Protein AF-R1F677-F1 (afdb_monomer_lite)

Secondary structure (DSSP, 8-state):
--PPPPP---S------HHHHHHHHHHHHHHHHTT-S-HHHHHHHHHHHHTT-HHHHHHHHHHTTSTTHHHHHHHHHHSPPPPTTPPPPPPPPPPSPPPPPPTT-HHHH--B-----SSPPPHHHHHHHHHHHHTS--GGG---EEEEE--HHHHHHHHHT-GGGHHHHTT-S--EEEEE-PPPBPTTS-B-TTTTS-----S-TTSTTS-TTHHHHHHHHHHHHHHHHHHHHHHHHHHHHHTT--B---SSTTSTT--TTS--

Foldseek 3Di:
DDDDDDDDDDDDQDDADVVLLVQLLVLLVVCVVVVLDDPVLSVLLNVVSVSRVVLSSCLSVPCSPPPCSSVSSVVVSPDDDDPRPDDPDPPDPDDDPDPPPPPQPLVVLADADQADDDDADDPVLLVQLLVQLQPFDAPPQQSFKDKDWQDPVNLVVLLVQPVVCNVSSVRDRTDIDIDGDFFDQDLVRHTDSDPVPDDDDDDRPPPNPPDPPPPVVRVVRRVRSVVSNVRSVVSSSSSCSSVVHYHRDADPPRHPPDPSPPPD

Sequence (264 aa):
MHMPLPFLFAAAAQAVDPSLLDVGLAQVAALGQAGRLTPDEEALAVERALGGDAPLLLLAKNFAALPSLETHLRAALQARPPPAGAPAAPPPPLPPPSPPPPADDMLFARRSVVAYRPGPVPAEAVQRALEAAVLAPNHFLTEPWRFYLAGPEARARLSALNAAKQAAFEKVPGWLVVTLVASDLAPDGSFNTKKGLEEPAARYHAASRTLGGSRLIWANLITQDHAACAAAVQNFMLSLAAAGTGSTWTAGVFVDGVSSQRTL

Structure (mmCIF, N/CA/C/O backbone):
data_AF-R1F677-F1
#
_entry.id   AF-R1F677-F1
#
loop_
_atom_site.group_PDB
_atom_site.id
_atom_site.type_symbol
_atom_site.label_atom_id
_atom_site.label_alt_id
_atom_site.label_comp_id
_atom_site.label_asym_id
_atom_site.label_entity_id
_atom_site.label_seq_id
_atom_site.pdbx_PDB_ins_code
_atom_site.Cartn_x
_atom_site.Cartn_y
_atom_site.Cartn_z
_atom_site.occupancy
_atom_site.B_iso_or_equiv
_atom_site.auth_seq_id
_atom_site.auth_comp_id
_atom_site.auth_asym_id
_atom_site.auth_atom_id
_atom_site.pdbx_PDB_model_num
ATOM 1 N N . MET A 1 1 ? 51.099 -47.113 -9.867 1.00 34.62 1 MET A N 1
ATOM 2 C CA . MET A 1 1 ? 51.443 -46.019 -8.934 1.00 34.62 1 MET A CA 1
ATOM 3 C C . MET A 1 1 ? 50.396 -44.933 -9.083 1.00 34.62 1 MET A C 1
ATOM 5 O O . MET A 1 1 ? 50.429 -44.193 -10.053 1.00 34.62 1 MET A O 1
ATOM 9 N N . HIS A 1 2 ? 49.423 -44.907 -8.181 1.00 31.12 2 HIS A N 1
ATOM 10 C CA . HIS A 1 2 ? 48.406 -43.865 -8.102 1.00 31.12 2 HIS A CA 1
ATOM 11 C C . HIS A 1 2 ? 48.346 -43.493 -6.620 1.00 31.12 2 HIS A C 1
ATOM 13 O O . HIS A 1 2 ? 47.946 -44.323 -5.807 1.00 31.12 2 HIS A O 1
ATOM 19 N N . MET A 1 3 ? 48.872 -42.324 -6.257 1.00 29.27 3 MET A N 1
ATOM 20 C CA . MET A 1 3 ? 48.725 -41.779 -4.907 1.00 29.27 3 MET A CA 1
ATOM 21 C C . MET A 1 3 ? 47.609 -40.733 -4.937 1.00 29.27 3 MET A C 1
ATOM 23 O O . MET A 1 3 ? 47.703 -39.808 -5.744 1.00 29.27 3 MET A O 1
ATOM 27 N N . PRO A 1 4 ? 46.574 -40.850 -4.089 1.00 36.81 4 PRO A N 1
ATOM 28 C CA . PRO A 1 4 ? 45.605 -39.785 -3.899 1.00 36.81 4 PRO A CA 1
ATOM 29 C C . PRO A 1 4 ? 46.169 -38.724 -2.940 1.00 36.81 4 PRO A C 1
ATOM 31 O O . PRO A 1 4 ? 46.877 -39.038 -1.982 1.00 36.81 4 PRO A O 1
ATOM 34 N N . LEU A 1 5 ? 45.849 -37.462 -3.226 1.00 29.66 5 LEU A N 1
ATOM 35 C CA . LEU A 1 5 ? 46.127 -36.299 -2.379 1.00 29.66 5 LEU A CA 1
ATOM 36 C C . LEU A 1 5 ? 45.364 -36.406 -1.042 1.00 29.66 5 LEU A C 1
ATOM 38 O O . LEU A 1 5 ? 44.222 -36.874 -1.037 1.00 29.66 5 LEU A O 1
ATOM 42 N N . PRO A 1 6 ? 45.960 -35.987 0.089 1.00 38.59 6 PRO A N 1
ATOM 43 C CA . PRO A 1 6 ? 45.351 -36.144 1.398 1.00 38.59 6 PRO A CA 1
ATOM 44 C C . PRO A 1 6 ? 44.263 -35.097 1.652 1.00 38.59 6 PRO A C 1
ATOM 46 O O . PRO A 1 6 ? 44.385 -33.923 1.306 1.00 38.59 6 PRO A O 1
ATOM 49 N N . PHE A 1 7 ? 43.219 -35.565 2.329 1.00 36.00 7 PHE A N 1
ATOM 50 C CA . PHE A 1 7 ? 42.213 -34.781 3.027 1.00 36.00 7 PHE A CA 1
ATOM 51 C C . PHE A 1 7 ? 42.845 -33.706 3.920 1.00 36.00 7 PHE A C 1
ATOM 53 O O . PHE A 1 7 ? 43.616 -34.023 4.823 1.00 36.00 7 PHE A O 1
ATOM 60 N N . LEU A 1 8 ? 42.424 -32.457 3.725 1.00 29.03 8 LEU A N 1
ATOM 61 C CA . LEU A 1 8 ? 42.530 -31.370 4.701 1.00 29.03 8 LEU A CA 1
ATOM 62 C C . LEU A 1 8 ? 41.319 -30.435 4.528 1.00 29.03 8 LEU A C 1
ATOM 64 O O . LEU A 1 8 ? 41.433 -29.296 4.098 1.00 29.03 8 LEU A O 1
ATOM 68 N N . PHE A 1 9 ? 40.128 -30.943 4.853 1.00 32.31 9 PHE A N 1
ATOM 69 C CA . PHE A 1 9 ? 38.970 -30.112 5.192 1.00 32.31 9 PHE A CA 1
ATOM 70 C C . PHE A 1 9 ? 38.709 -30.289 6.685 1.00 32.31 9 PHE A C 1
ATOM 72 O O . PHE A 1 9 ? 38.128 -31.286 7.105 1.00 32.31 9 PHE A O 1
ATOM 79 N N . ALA A 1 10 ? 39.183 -29.345 7.493 1.00 34.59 10 ALA A N 1
ATOM 80 C CA . ALA A 1 10 ? 38.810 -29.244 8.899 1.00 34.59 10 ALA A CA 1
ATOM 81 C C . ALA A 1 10 ? 38.980 -27.799 9.391 1.00 34.59 10 ALA A C 1
ATOM 83 O O . ALA A 1 10 ? 39.882 -27.478 10.158 1.00 34.59 10 ALA A O 1
ATOM 84 N N . ALA A 1 11 ? 38.083 -26.925 8.946 1.00 31.34 11 ALA A N 1
ATOM 85 C CA . ALA A 1 11 ? 37.700 -25.725 9.676 1.00 31.34 11 ALA A CA 1
ATOM 86 C C . ALA A 1 11 ? 36.176 -25.631 9.566 1.00 31.34 11 ALA A C 1
ATOM 88 O O . ALA A 1 11 ? 35.628 -25.864 8.491 1.00 31.34 11 ALA A O 1
ATOM 89 N N . ALA A 1 12 ? 35.493 -25.402 10.686 1.00 37.31 12 ALA A N 1
ATOM 90 C CA . ALA A 1 12 ? 34.039 -25.449 10.789 1.00 37.31 12 ALA A CA 1
ATOM 91 C C . ALA A 1 12 ? 33.372 -24.456 9.818 1.00 37.31 12 ALA A C 1
ATOM 93 O O . ALA A 1 12 ? 33.223 -23.276 10.132 1.00 37.31 12 ALA A O 1
ATOM 94 N N . ALA A 1 13 ? 32.971 -24.940 8.643 1.00 43.09 13 ALA A N 1
ATOM 95 C CA . ALA A 1 13 ? 32.104 -24.209 7.738 1.00 43.09 13 ALA A CA 1
ATOM 96 C C . ALA A 1 13 ? 30.735 -24.098 8.414 1.00 43.09 13 ALA A C 1
ATOM 98 O O . ALA A 1 13 ? 30.091 -25.110 8.702 1.00 43.09 13 ALA A O 1
ATOM 99 N N . GLN A 1 14 ? 30.293 -22.874 8.706 1.00 53.22 14 GLN A N 1
ATOM 100 C CA . GLN A 1 14 ? 28.874 -22.652 8.963 1.00 53.22 14 GLN A CA 1
ATOM 101 C C . GLN A 1 14 ? 28.120 -23.167 7.738 1.00 53.22 14 GLN A C 1
ATOM 103 O O . GLN A 1 14 ? 28.485 -22.830 6.613 1.00 53.22 14 GLN A O 1
ATOM 108 N N . ALA A 1 15 ? 27.123 -24.026 7.947 1.00 58.28 15 ALA A N 1
ATOM 109 C CA . ALA A 1 15 ? 26.329 -24.561 6.852 1.00 58.28 15 ALA A CA 1
ATOM 110 C C . ALA A 1 15 ? 25.662 -23.392 6.113 1.00 58.28 15 ALA A C 1
ATOM 112 O O . ALA A 1 15 ? 24.749 -22.751 6.632 1.00 58.28 15 ALA A O 1
ATOM 113 N N . VAL A 1 16 ? 26.173 -23.090 4.924 1.00 62.00 16 VAL A N 1
ATOM 114 C CA . VAL A 1 16 ? 25.602 -22.100 4.015 1.00 62.00 16 VAL A CA 1
ATOM 115 C C . VAL A 1 16 ? 24.286 -22.660 3.499 1.00 62.00 16 VAL A C 1
ATOM 117 O O . VAL A 1 16 ? 24.223 -23.833 3.135 1.00 62.00 16 VAL A O 1
ATOM 120 N N . ASP A 1 17 ? 23.240 -21.838 3.457 1.00 72.19 17 ASP A N 1
ATOM 121 C CA . ASP A 1 17 ? 21.987 -22.208 2.799 1.00 72.19 17 ASP A CA 1
ATOM 122 C C . ASP A 1 17 ? 22.279 -22.588 1.329 1.00 72.19 17 ASP A C 1
ATOM 124 O O . ASP A 1 17 ? 22.736 -21.731 0.562 1.00 72.19 17 ASP A O 1
ATOM 128 N N . PRO A 1 18 ? 22.023 -23.843 0.916 1.00 73.06 18 PRO A N 1
ATOM 129 C CA . PRO A 1 18 ? 22.340 -24.309 -0.433 1.00 73.06 18 PRO A CA 1
ATOM 130 C C . PRO A 1 18 ? 21.683 -23.466 -1.531 1.00 73.06 18 PRO A C 1
ATOM 132 O O . PRO A 1 18 ? 22.283 -23.228 -2.574 1.00 73.06 18 PRO A O 1
ATOM 135 N N . SER A 1 19 ? 20.486 -22.929 -1.270 1.00 70.69 19 SER A N 1
ATOM 136 C CA . SER A 1 19 ? 19.768 -22.086 -2.230 1.00 70.69 19 SER A CA 1
ATOM 137 C C . SER A 1 19 ? 20.422 -20.715 -2.430 1.00 70.69 19 SER A C 1
ATOM 139 O O . SER A 1 19 ? 20.360 -20.148 -3.520 1.00 70.69 19 SER A O 1
ATOM 141 N N . LEU A 1 20 ? 21.077 -20.180 -1.394 1.00 72.50 20 LEU A N 1
ATOM 142 C CA . LEU A 1 20 ? 21.857 -18.943 -1.475 1.00 72.50 20 LEU A CA 1
ATOM 143 C C . LEU A 1 20 ? 23.173 -19.169 -2.223 1.00 72.50 20 LEU A C 1
ATOM 145 O O . LEU A 1 20 ? 23.592 -18.304 -2.993 1.00 72.50 20 LEU A O 1
ATOM 149 N N . LEU A 1 21 ? 23.796 -20.328 -2.009 1.00 80.31 21 LEU A N 1
ATOM 150 C CA . LEU A 1 21 ? 25.050 -20.703 -2.651 1.00 80.31 21 LEU A CA 1
ATOM 151 C C . LEU A 1 21 ? 24.877 -20.885 -4.165 1.00 80.31 21 LEU A C 1
ATOM 153 O O . LEU A 1 21 ? 25.625 -20.278 -4.930 1.00 80.31 21 LEU A O 1
ATOM 157 N N . ASP A 1 22 ? 23.861 -21.638 -4.594 1.00 80.00 22 ASP A N 1
ATOM 158 C CA . ASP A 1 22 ? 23.597 -21.902 -6.015 1.00 80.00 22 ASP A CA 1
ATOM 159 C C . ASP A 1 22 ? 23.326 -20.609 -6.795 1.00 80.00 22 ASP A C 1
ATOM 161 O O . ASP A 1 22 ? 23.909 -20.368 -7.855 1.00 80.00 22 ASP A O 1
ATOM 165 N N . VAL A 1 23 ? 22.475 -19.735 -6.243 1.00 78.31 23 VAL A N 1
ATOM 166 C CA . VAL A 1 23 ? 22.163 -18.436 -6.856 1.00 78.31 23 VAL A CA 1
ATOM 167 C C . VAL A 1 23 ? 23.404 -17.548 -6.892 1.00 78.31 23 VAL A C 1
ATOM 169 O O . VAL A 1 23 ? 23.682 -16.938 -7.923 1.00 78.31 23 VAL A O 1
ATOM 172 N N . GLY A 1 24 ? 24.169 -17.488 -5.799 1.00 82.38 24 GLY A N 1
ATOM 173 C CA . GLY A 1 24 ? 25.377 -16.672 -5.720 1.00 82.38 24 GLY A CA 1
ATOM 174 C C . GLY A 1 24 ? 26.442 -17.085 -6.737 1.00 82.38 24 GLY A C 1
ATOM 175 O O . GLY A 1 24 ? 26.942 -16.239 -7.479 1.00 82.38 24 GLY A O 1
ATOM 176 N N . LEU A 1 25 ? 26.739 -18.385 -6.827 1.00 85.81 25 LEU A N 1
ATOM 177 C CA . LEU A 1 25 ? 27.723 -18.930 -7.767 1.00 85.81 25 LEU A CA 1
ATOM 178 C C . LEU A 1 25 ? 27.298 -18.733 -9.226 1.00 85.81 25 LEU A C 1
ATOM 180 O O . LEU A 1 25 ? 28.129 -18.371 -10.057 1.00 85.81 25 LEU A O 1
ATOM 184 N N . ALA A 1 26 ? 26.008 -18.895 -9.537 1.00 85.31 26 ALA A N 1
ATOM 185 C CA . ALA A 1 26 ? 25.494 -18.642 -10.881 1.00 85.31 26 ALA A CA 1
ATOM 186 C C . ALA A 1 26 ? 25.702 -17.180 -11.322 1.00 85.31 26 ALA A C 1
ATOM 188 O O . ALA A 1 26 ? 26.035 -16.931 -12.480 1.00 85.31 26 ALA A O 1
ATOM 189 N N . GLN A 1 27 ? 25.554 -16.211 -10.409 1.00 83.94 27 GLN A N 1
ATOM 190 C CA . GLN A 1 27 ? 25.790 -14.794 -10.717 1.00 83.94 27 GLN A CA 1
ATOM 191 C C . GLN A 1 27 ? 27.276 -14.466 -10.895 1.00 83.94 27 GLN A C 1
ATOM 193 O O . GLN A 1 27 ? 27.631 -13.718 -11.805 1.00 83.94 27 GLN A O 1
ATOM 198 N N . VAL A 1 28 ? 28.150 -15.047 -10.068 1.00 86.38 28 VAL A N 1
ATOM 199 C CA . VAL A 1 28 ? 29.608 -14.905 -10.221 1.00 86.38 28 VAL A CA 1
ATOM 200 C C . VAL A 1 28 ? 30.056 -15.454 -11.580 1.00 86.38 28 VAL A C 1
ATOM 202 O O . VAL A 1 28 ? 30.728 -14.745 -12.328 1.00 86.38 28 VAL A O 1
ATOM 205 N N . ALA A 1 29 ? 29.594 -16.653 -11.948 1.00 87.38 29 ALA A N 1
ATOM 206 C CA . ALA A 1 29 ? 29.897 -17.269 -13.239 1.00 87.38 29 ALA A CA 1
ATOM 207 C C . ALA A 1 29 ? 29.366 -16.442 -14.424 1.00 87.38 29 ALA A C 1
ATOM 209 O O . ALA A 1 29 ? 30.050 -16.294 -15.435 1.00 87.38 29 ALA A O 1
ATOM 210 N N . ALA A 1 30 ? 28.168 -15.857 -14.309 1.00 85.81 30 ALA A N 1
ATOM 211 C CA . ALA A 1 30 ? 27.610 -14.994 -15.350 1.00 85.81 30 ALA A CA 1
ATOM 212 C C . ALA A 1 30 ? 28.454 -13.725 -15.575 1.00 85.81 30 ALA A C 1
ATOM 214 O O . ALA A 1 30 ? 28.656 -13.310 -16.717 1.00 85.81 30 ALA A O 1
ATOM 215 N N . LEU A 1 31 ? 28.981 -13.119 -14.504 1.00 85.19 31 LEU A N 1
ATOM 216 C CA . LEU A 1 31 ? 29.885 -11.971 -14.609 1.00 85.19 31 LEU A CA 1
ATOM 217 C C . LEU A 1 31 ? 31.249 -12.358 -15.201 1.00 85.19 31 LEU A C 1
ATOM 219 O O . LEU A 1 31 ? 31.780 -11.600 -16.016 1.00 85.19 31 LEU A O 1
ATOM 223 N N . GLY A 1 32 ? 31.784 -13.529 -14.840 1.00 86.25 32 GLY A N 1
ATOM 224 C CA . GLY A 1 32 ? 33.008 -14.088 -15.426 1.00 86.25 32 GLY A CA 1
ATOM 225 C C . GLY A 1 32 ? 32.869 -14.342 -16.930 1.00 86.25 32 GLY A C 1
ATOM 226 O O . GLY A 1 32 ? 33.648 -13.823 -17.728 1.00 86.25 32 GLY A O 1
ATOM 227 N N . GLN A 1 33 ? 31.798 -15.026 -17.350 1.00 87.56 33 GLN A N 1
ATOM 228 C CA . GLN A 1 33 ? 31.484 -15.277 -18.767 1.00 87.56 33 GLN A CA 1
ATOM 229 C C . GLN A 1 33 ? 31.298 -13.989 -19.579 1.00 87.56 33 GLN A C 1
ATOM 231 O O . GLN A 1 33 ? 31.640 -13.945 -20.760 1.00 87.56 33 GLN A O 1
ATOM 236 N N . ALA A 1 34 ? 30.774 -12.935 -18.952 1.00 85.88 34 ALA A N 1
ATOM 237 C CA . ALA A 1 34 ? 30.619 -11.621 -19.566 1.00 85.88 34 ALA A CA 1
ATOM 238 C C . ALA A 1 34 ? 31.923 -10.795 -19.605 1.00 85.88 34 ALA A C 1
ATOM 240 O O . ALA A 1 34 ? 31.897 -9.658 -20.076 1.00 85.88 34 ALA A O 1
ATOM 241 N N . GLY A 1 35 ? 33.043 -11.316 -19.087 1.00 87.00 35 GLY A N 1
ATOM 242 C CA . GLY A 1 35 ? 34.320 -10.600 -18.997 1.00 87.00 35 GLY A CA 1
ATOM 243 C C . GLY A 1 35 ? 34.298 -9.417 -18.024 1.00 87.00 35 GLY A C 1
ATOM 244 O O . GLY A 1 35 ? 35.123 -8.512 -18.131 1.00 87.00 35 GLY A O 1
ATOM 245 N N . ARG A 1 36 ? 33.329 -9.389 -17.100 1.00 86.12 36 ARG A N 1
ATOM 246 C CA . ARG A 1 36 ? 33.149 -8.316 -16.108 1.00 86.12 36 ARG A CA 1
ATOM 247 C C . ARG A 1 36 ? 33.917 -8.572 -14.811 1.00 86.12 36 ARG A C 1
ATOM 249 O O . ARG A 1 36 ? 34.057 -7.663 -13.997 1.00 86.12 36 ARG A O 1
ATOM 256 N N . LEU A 1 37 ? 34.426 -9.786 -14.623 1.00 85.81 37 LEU A N 1
ATOM 257 C CA . LEU A 1 37 ? 35.395 -10.131 -13.585 1.00 85.81 37 LEU A CA 1
ATOM 258 C C . LEU A 1 37 ? 36.686 -10.604 -14.239 1.00 85.81 37 LEU A C 1
ATOM 260 O O . LEU A 1 37 ? 36.661 -11.225 -15.303 1.00 85.81 37 LEU A O 1
ATOM 264 N N . THR A 1 38 ? 37.814 -10.314 -13.598 1.00 91.12 38 THR A N 1
ATOM 265 C CA . THR A 1 38 ? 39.066 -10.985 -13.954 1.00 91.12 38 THR A CA 1
ATOM 266 C C . THR A 1 38 ? 39.028 -12.448 -13.482 1.00 91.12 38 THR A C 1
ATOM 268 O O . THR A 1 38 ? 38.289 -12.763 -12.546 1.00 91.12 38 THR A O 1
ATOM 271 N N . PRO A 1 39 ? 39.839 -13.353 -14.065 1.00 89.81 39 PRO A N 1
ATOM 272 C CA . PRO A 1 39 ? 39.922 -14.740 -13.596 1.00 89.81 39 PRO A CA 1
ATOM 273 C C . PRO A 1 39 ? 40.264 -14.862 -12.103 1.00 89.81 39 PRO A C 1
ATOM 275 O O . PRO A 1 39 ? 39.739 -15.737 -11.418 1.00 89.81 39 PRO A O 1
ATOM 278 N N . ASP A 1 40 ? 41.092 -13.952 -11.583 1.00 87.44 40 ASP A N 1
ATOM 279 C CA . ASP A 1 40 ? 41.467 -13.917 -10.166 1.00 87.44 40 ASP A CA 1
ATOM 280 C C . ASP A 1 40 ? 40.304 -13.446 -9.276 1.00 87.44 40 ASP A C 1
ATOM 282 O O . ASP A 1 40 ? 40.089 -13.983 -8.189 1.00 87.44 40 ASP A O 1
ATOM 286 N N . GLU A 1 41 ? 39.521 -12.463 -9.738 1.00 87.88 41 GLU A N 1
ATOM 287 C CA . GLU A 1 41 ? 38.317 -11.994 -9.040 1.00 87.88 41 GLU A CA 1
ATOM 288 C C . GLU A 1 41 ? 37.232 -13.076 -9.001 1.00 87.88 41 GLU A C 1
ATOM 290 O O . GLU A 1 41 ? 36.590 -13.268 -7.968 1.00 87.88 41 GLU A O 1
ATOM 295 N N . GLU A 1 42 ? 37.045 -13.801 -10.106 1.00 89.06 42 GLU A N 1
ATOM 296 C CA . GLU A 1 42 ? 36.111 -14.923 -10.195 1.00 89.06 42 GLU A CA 1
ATOM 297 C C . GLU A 1 42 ? 36.528 -16.066 -9.258 1.00 89.06 42 GLU A C 1
ATOM 299 O O . GLU A 1 42 ? 35.716 -16.529 -8.455 1.00 89.06 42 GLU A O 1
ATOM 304 N N . ALA A 1 43 ? 37.803 -16.469 -9.288 1.00 87.25 43 ALA A N 1
ATOM 305 C CA . ALA A 1 43 ? 38.329 -17.520 -8.421 1.00 87.25 43 ALA A CA 1
ATOM 306 C C . ALA A 1 43 ? 38.178 -17.173 -6.929 1.00 87.25 43 ALA A C 1
ATOM 308 O O . ALA A 1 43 ? 37.698 -17.998 -6.149 1.00 87.25 43 ALA A O 1
ATOM 309 N N . LEU A 1 44 ? 38.507 -15.935 -6.540 1.00 86.94 44 LEU A N 1
ATOM 310 C CA . LEU A 1 44 ? 38.375 -15.467 -5.159 1.00 86.94 44 LEU A CA 1
ATOM 311 C C . LEU A 1 44 ? 36.907 -15.382 -4.707 1.00 86.94 44 LEU A C 1
ATOM 313 O O . LEU A 1 44 ? 36.591 -15.684 -3.554 1.00 86.94 44 LEU A O 1
ATOM 317 N N . ALA A 1 45 ? 35.993 -14.985 -5.598 1.00 86.69 45 ALA A N 1
ATOM 318 C CA . ALA A 1 45 ? 34.562 -14.957 -5.304 1.00 86.69 45 ALA A CA 1
ATOM 319 C C . ALA A 1 45 ? 33.999 -16.363 -5.069 1.00 86.69 45 ALA A C 1
ATOM 321 O O . ALA A 1 45 ? 33.245 -16.566 -4.114 1.00 86.69 45 ALA A O 1
ATOM 322 N N . VAL A 1 46 ? 34.396 -17.336 -5.897 1.00 87.62 46 VAL A N 1
ATOM 323 C CA . VAL A 1 46 ? 34.014 -18.746 -5.740 1.00 87.62 46 VAL A CA 1
ATOM 324 C C . VAL A 1 46 ? 34.570 -19.317 -4.436 1.00 87.62 46 VAL A C 1
ATOM 326 O O . VAL A 1 46 ? 33.824 -19.933 -3.676 1.00 87.62 46 VAL A O 1
ATOM 329 N N . GLU A 1 47 ? 35.844 -19.064 -4.128 1.00 87.31 47 GLU A N 1
ATOM 330 C CA . GLU A 1 47 ? 36.476 -19.506 -2.880 1.00 87.31 47 GLU A CA 1
ATOM 331 C C . GLU A 1 47 ? 35.728 -18.976 -1.645 1.00 87.31 47 GLU A C 1
ATOM 333 O O . GLU A 1 47 ? 35.379 -19.744 -0.746 1.00 87.31 47 GLU A O 1
ATOM 338 N N . ARG A 1 48 ? 35.404 -17.677 -1.617 1.00 84.50 48 ARG A N 1
ATOM 339 C CA . ARG A 1 48 ? 34.681 -17.049 -0.497 1.00 84.50 48 ARG A CA 1
ATOM 340 C C . ARG A 1 48 ? 33.232 -17.513 -0.382 1.00 84.50 48 ARG A C 1
ATOM 342 O O . ARG A 1 48 ? 32.746 -17.708 0.732 1.00 84.50 48 ARG A O 1
ATOM 349 N N . ALA A 1 49 ? 32.549 -17.721 -1.506 1.00 83.50 49 ALA A N 1
ATOM 350 C CA . ALA A 1 49 ? 31.196 -18.270 -1.529 1.00 83.50 49 ALA A CA 1
ATOM 351 C C . ALA A 1 49 ? 31.158 -19.689 -0.935 1.00 83.50 49 ALA A C 1
ATOM 353 O O . ALA A 1 49 ? 30.346 -19.963 -0.051 1.00 83.50 49 ALA A O 1
ATOM 354 N N . LEU A 1 50 ? 32.084 -20.560 -1.354 1.00 82.81 50 LEU A N 1
ATOM 355 C CA . LEU A 1 50 ? 32.230 -21.919 -0.818 1.00 82.81 50 LEU A CA 1
ATOM 356 C C . LEU A 1 50 ? 32.685 -21.923 0.652 1.00 82.81 50 LEU A C 1
ATOM 358 O O . LEU A 1 50 ? 32.315 -22.820 1.407 1.00 82.81 50 LEU A O 1
ATOM 362 N N . GLY A 1 51 ? 33.444 -20.905 1.069 1.00 80.06 51 GLY A N 1
ATOM 363 C CA . GLY A 1 51 ? 33.847 -20.668 2.458 1.00 80.06 51 GLY A CA 1
ATOM 364 C C . GLY A 1 51 ? 32.753 -20.087 3.366 1.00 80.06 51 GLY A C 1
ATOM 365 O O . GLY A 1 51 ? 32.983 -19.934 4.565 1.00 80.06 51 GLY A O 1
ATOM 366 N N . GLY A 1 52 ? 31.571 -19.776 2.826 1.00 72.38 52 GLY A N 1
ATOM 367 C CA . GLY A 1 52 ? 30.413 -19.311 3.591 1.00 72.38 52 GLY A CA 1
ATOM 368 C C . GLY A 1 52 ? 30.377 -17.825 3.925 1.00 72.38 52 GLY A C 1
ATOM 369 O O . GLY A 1 52 ? 29.805 -17.426 4.940 1.00 72.38 52 GLY A O 1
ATOM 370 N N . ASP A 1 53 ? 30.931 -16.989 3.051 1.00 80.19 53 ASP A N 1
ATOM 371 C CA . ASP A 1 53 ? 30.814 -15.534 3.133 1.00 80.19 53 ASP A CA 1
ATOM 372 C C . ASP A 1 53 ? 29.370 -15.059 2.855 1.00 80.19 53 ASP A C 1
ATOM 374 O O . ASP A 1 53 ? 28.981 -14.737 1.728 1.00 80.19 53 ASP A O 1
ATOM 378 N N . ALA A 1 54 ? 28.544 -15.043 3.905 1.00 68.75 54 ALA A N 1
ATOM 379 C CA . ALA A 1 54 ? 27.133 -14.666 3.821 1.00 68.75 54 ALA A CA 1
ATOM 380 C C . ALA A 1 54 ? 26.888 -13.256 3.231 1.00 68.75 54 ALA A C 1
ATOM 382 O O . ALA A 1 54 ? 25.964 -13.123 2.423 1.00 68.75 54 ALA A O 1
ATOM 383 N N . PRO A 1 55 ? 27.678 -12.209 3.558 1.00 73.50 55 PRO A N 1
ATOM 384 C CA . PRO A 1 55 ? 27.593 -10.913 2.882 1.00 73.50 55 PRO A CA 1
ATOM 385 C C . PRO A 1 55 ? 27.747 -10.992 1.359 1.00 73.50 55 PRO A C 1
ATOM 387 O O . PRO A 1 55 ? 26.948 -10.392 0.638 1.00 73.50 55 PRO A O 1
ATOM 390 N N . LEU A 1 56 ? 28.724 -11.756 0.860 1.00 79.06 56 LEU A N 1
ATOM 391 C CA . LEU A 1 56 ? 28.948 -11.928 -0.578 1.00 79.06 56 LEU A CA 1
ATOM 392 C C . LEU A 1 56 ? 27.758 -12.635 -1.250 1.00 79.06 56 LEU A C 1
ATOM 394 O O . LEU A 1 56 ? 27.275 -12.183 -2.290 1.00 79.06 56 LEU A O 1
ATOM 398 N N . LEU A 1 57 ? 27.224 -13.688 -0.625 1.00 76.88 57 LEU A N 1
ATOM 399 C CA . LEU A 1 57 ? 26.068 -14.435 -1.140 1.00 76.88 57 LEU A CA 1
ATOM 400 C C . LEU A 1 57 ? 24.770 -13.611 -1.132 1.00 76.88 57 LEU A C 1
ATOM 402 O O . LEU A 1 57 ? 23.975 -13.683 -2.071 1.00 76.88 57 LEU A O 1
ATOM 406 N N . LEU A 1 58 ? 24.557 -12.786 -0.103 1.00 72.44 58 LEU A N 1
ATOM 407 C CA . LEU A 1 58 ? 23.414 -11.872 -0.026 1.00 72.44 58 LEU A CA 1
ATOM 408 C C . LEU A 1 58 ? 23.498 -10.754 -1.068 1.00 72.44 58 LEU A C 1
ATOM 410 O O . LEU A 1 58 ? 22.471 -10.388 -1.640 1.00 72.44 58 LEU A O 1
ATOM 414 N N . LEU A 1 59 ? 24.696 -10.226 -1.333 1.00 75.75 59 LEU A N 1
ATOM 415 C CA . LEU A 1 59 ? 24.912 -9.266 -2.415 1.00 75.75 59 LEU A CA 1
ATOM 416 C C . LEU A 1 59 ? 24.579 -9.896 -3.771 1.00 75.75 59 LEU A C 1
ATOM 418 O O . LEU A 1 59 ? 23.779 -9.341 -4.523 1.00 75.75 59 LEU A O 1
ATOM 422 N N . ALA A 1 60 ? 25.115 -11.086 -4.045 1.00 70.31 60 ALA A N 1
ATOM 423 C CA . ALA A 1 60 ? 24.862 -11.798 -5.293 1.00 70.31 60 ALA A CA 1
ATOM 424 C C . ALA A 1 60 ? 23.372 -12.119 -5.492 1.00 70.31 60 ALA A C 1
ATOM 426 O O . ALA A 1 60 ? 22.842 -11.905 -6.578 1.00 70.31 60 ALA A O 1
ATOM 427 N N . LYS A 1 61 ? 22.661 -12.541 -4.438 1.00 71.56 61 LYS A N 1
ATOM 428 C CA . LYS A 1 61 ? 21.215 -12.800 -4.498 1.00 71.56 61 LYS A CA 1
ATOM 429 C C . LYS A 1 61 ? 20.389 -11.532 -4.725 1.00 71.56 61 LYS A C 1
ATOM 431 O O . LYS A 1 61 ? 19.509 -11.524 -5.581 1.00 71.56 61 LYS A O 1
ATOM 436 N N . ASN A 1 62 ? 20.618 -10.484 -3.934 1.00 70.06 62 ASN A N 1
ATOM 437 C CA . ASN A 1 62 ? 19.716 -9.326 -3.895 1.00 70.06 62 ASN A CA 1
ATOM 438 C C . ASN A 1 62 ? 19.990 -8.308 -5.009 1.00 70.06 62 ASN A C 1
ATOM 440 O O . ASN A 1 62 ? 19.107 -7.525 -5.348 1.00 70.06 62 ASN A O 1
ATOM 444 N N . PHE A 1 63 ? 21.196 -8.317 -5.582 1.00 68.81 63 PHE A N 1
ATOM 445 C CA . PHE A 1 63 ? 21.612 -7.358 -6.606 1.00 68.81 63 PHE A CA 1
ATOM 446 C C . PHE A 1 63 ? 21.852 -8.010 -7.977 1.00 68.81 63 PHE A C 1
ATOM 448 O O . PHE A 1 63 ? 22.286 -7.315 -8.887 1.00 68.81 63 PHE A O 1
ATOM 455 N N . ALA A 1 64 ? 21.515 -9.297 -8.156 1.00 62.78 64 ALA A N 1
ATOM 456 C CA . ALA A 1 64 ? 21.695 -10.087 -9.387 1.00 62.78 64 ALA A CA 1
ATOM 457 C C . ALA A 1 64 ? 21.322 -9.349 -10.692 1.00 62.78 64 ALA A C 1
ATOM 459 O O . ALA A 1 64 ? 22.026 -9.434 -11.693 1.00 62.78 64 ALA A O 1
ATOM 460 N N . ALA A 1 65 ? 20.215 -8.600 -10.680 1.00 58.12 65 ALA A N 1
ATOM 461 C CA . ALA A 1 65 ? 19.684 -7.906 -11.855 1.00 58.12 65 ALA A CA 1
ATOM 462 C C . ALA A 1 65 ? 20.156 -6.445 -11.996 1.00 58.12 65 ALA A C 1
ATOM 464 O O . ALA A 1 65 ? 19.745 -5.751 -12.927 1.00 58.12 65 ALA A O 1
ATOM 465 N N . LEU A 1 66 ? 20.979 -5.946 -11.069 1.00 62.28 66 LEU A N 1
ATOM 466 C CA . LEU A 1 66 ? 21.387 -4.547 -11.037 1.00 62.28 66 LEU A CA 1
ATOM 467 C C . LEU A 1 66 ? 22.772 -4.360 -11.675 1.00 62.28 66 LEU A C 1
ATOM 469 O O . LEU A 1 66 ? 23.708 -5.091 -11.344 1.00 62.28 66 LEU A O 1
ATOM 473 N N . PRO A 1 67 ? 22.967 -3.326 -12.521 1.00 67.38 67 PRO A N 1
ATOM 474 C CA . PRO A 1 67 ? 24.278 -3.010 -13.098 1.00 67.38 67 PRO A CA 1
ATOM 475 C C . PRO A 1 67 ? 25.385 -2.813 -12.053 1.00 67.38 67 PRO A C 1
ATOM 477 O O . PRO A 1 67 ? 26.558 -3.035 -12.354 1.00 67.38 67 PRO A O 1
ATOM 480 N N . SER A 1 68 ? 25.000 -2.431 -10.829 1.00 74.50 68 SER A N 1
ATOM 481 C CA . SER A 1 68 ? 25.874 -2.183 -9.683 1.00 74.50 68 SER A CA 1
ATOM 482 C C . SER A 1 68 ? 26.395 -3.446 -8.992 1.00 74.50 68 SER A C 1
ATOM 484 O O . SER A 1 68 ? 27.231 -3.325 -8.097 1.00 74.50 68 SER A O 1
ATOM 486 N N . LEU A 1 69 ? 25.936 -4.645 -9.367 1.00 78.56 69 LEU A N 1
ATOM 487 C CA . LEU A 1 69 ? 26.396 -5.896 -8.759 1.00 78.56 69 LEU A CA 1
ATOM 488 C C . LEU A 1 69 ? 27.916 -6.052 -8.839 1.00 78.56 69 LEU A C 1
ATOM 490 O O . LEU A 1 69 ? 28.544 -6.378 -7.839 1.00 78.56 69 LEU A O 1
ATOM 494 N N . GLU A 1 70 ? 28.506 -5.761 -10.002 1.00 80.94 70 GLU A N 1
ATOM 495 C CA . GLU A 1 70 ? 29.958 -5.832 -10.219 1.00 80.94 70 GLU A CA 1
ATOM 496 C C . GLU A 1 70 ? 30.716 -4.954 -9.215 1.00 80.94 70 GLU A C 1
ATOM 498 O O . GLU A 1 70 ? 31.659 -5.406 -8.566 1.00 80.94 70 GLU A O 1
ATOM 503 N N . THR A 1 71 ? 30.265 -3.709 -9.035 1.00 81.00 71 THR A N 1
ATOM 504 C CA . THR A 1 71 ? 30.878 -2.753 -8.107 1.00 81.00 71 THR A CA 1
ATOM 505 C C . THR A 1 71 ? 30.814 -3.250 -6.665 1.00 81.00 71 THR A C 1
ATOM 507 O O . THR A 1 71 ? 31.814 -3.196 -5.950 1.00 81.00 71 THR A O 1
ATOM 510 N N . HIS A 1 72 ? 29.661 -3.768 -6.237 1.00 78.88 72 HIS A N 1
ATOM 511 C CA . HIS A 1 72 ? 29.495 -4.294 -4.882 1.00 78.88 72 HIS A CA 1
ATOM 512 C C . HIS A 1 72 ? 30.285 -5.586 -4.659 1.00 78.88 72 HIS A C 1
ATOM 514 O O . HIS A 1 72 ? 30.852 -5.769 -3.583 1.00 78.88 72 HIS A O 1
ATOM 520 N N . LEU A 1 73 ? 30.367 -6.456 -5.670 1.00 82.50 73 LEU A N 1
ATOM 521 C CA . LEU A 1 73 ? 31.130 -7.695 -5.595 1.00 82.50 73 LEU A CA 1
ATOM 522 C C . LEU A 1 73 ? 32.627 -7.397 -5.457 1.00 82.50 73 LEU A C 1
ATOM 524 O O . LEU A 1 73 ? 33.254 -7.909 -4.537 1.00 82.50 73 LEU A O 1
ATOM 528 N N . ARG A 1 74 ? 33.194 -6.500 -6.275 1.00 83.38 74 ARG A N 1
ATOM 529 C CA . ARG A 1 74 ? 34.608 -6.101 -6.140 1.00 83.38 74 ARG A CA 1
ATOM 530 C C . ARG A 1 74 ? 34.906 -5.435 -4.800 1.00 83.38 74 ARG A C 1
ATOM 532 O O . ARG A 1 74 ? 35.917 -5.755 -4.179 1.00 83.38 74 ARG A O 1
ATOM 539 N N . ALA A 1 75 ? 34.021 -4.561 -4.319 1.00 81.44 75 ALA A N 1
ATOM 540 C CA . ALA A 1 75 ? 34.164 -3.965 -2.990 1.00 81.44 75 ALA A CA 1
ATOM 541 C C . ALA A 1 75 ? 34.164 -5.037 -1.884 1.00 81.44 75 ALA A C 1
ATOM 543 O O . ALA A 1 75 ? 34.977 -4.978 -0.962 1.00 81.44 75 ALA A O 1
ATOM 544 N N . ALA A 1 76 ? 33.302 -6.053 -2.001 1.00 80.25 76 ALA A N 1
ATOM 545 C CA . ALA A 1 76 ? 33.274 -7.180 -1.076 1.00 80.25 76 ALA A CA 1
ATOM 546 C C . ALA A 1 76 ? 34.556 -8.024 -1.154 1.00 80.25 76 ALA A C 1
ATOM 548 O O . ALA A 1 76 ? 35.098 -8.372 -0.106 1.00 80.25 76 ALA A O 1
ATOM 549 N N . LEU A 1 77 ? 35.074 -8.295 -2.360 1.00 83.19 77 LEU A N 1
ATOM 550 C CA . LEU A 1 77 ? 36.321 -9.039 -2.588 1.00 83.19 77 LEU A CA 1
ATOM 551 C C . LEU A 1 77 ? 37.546 -8.334 -1.991 1.00 83.19 77 LEU A C 1
ATOM 553 O O . LEU A 1 77 ? 38.413 -8.996 -1.426 1.00 83.19 77 LEU A O 1
ATOM 557 N N . GLN A 1 78 ? 37.585 -7.001 -2.062 1.00 81.25 78 GLN A N 1
ATOM 558 C CA . GLN A 1 78 ? 38.641 -6.169 -1.472 1.00 81.25 78 GLN A CA 1
ATOM 559 C C . GLN A 1 78 ? 38.542 -6.064 0.056 1.00 81.25 78 GLN A C 1
ATOM 561 O O . GLN A 1 78 ? 39.546 -5.818 0.728 1.00 81.25 78 GLN A O 1
ATOM 566 N N . ALA A 1 79 ? 37.350 -6.251 0.627 1.00 75.75 79 ALA A N 1
ATOM 567 C CA . ALA A 1 79 ? 37.176 -6.288 2.070 1.00 75.75 79 ALA A CA 1
ATOM 568 C C . ALA A 1 79 ? 37.780 -7.579 2.646 1.00 75.75 79 ALA A C 1
ATOM 570 O O . ALA A 1 79 ? 37.472 -8.684 2.194 1.00 75.75 79 ALA A O 1
ATOM 571 N N . ARG A 1 80 ? 38.631 -7.439 3.672 1.00 63.53 80 ARG A N 1
ATOM 572 C CA . ARG A 1 80 ? 39.229 -8.578 4.383 1.00 63.53 80 ARG A CA 1
ATOM 573 C C . ARG A 1 80 ? 38.109 -9.435 4.995 1.00 63.53 80 ARG A C 1
ATOM 575 O O . ARG A 1 80 ? 37.295 -8.877 5.735 1.00 63.53 80 ARG A O 1
ATOM 582 N N . PRO A 1 81 ? 38.062 -10.756 4.735 1.00 58.59 81 PRO A N 1
ATOM 583 C CA . PRO A 1 81 ? 37.052 -11.607 5.346 1.00 58.59 81 PRO A CA 1
ATOM 584 C C . PRO A 1 81 ? 37.216 -11.591 6.874 1.00 58.59 81 PRO A C 1
ATOM 586 O O . PRO A 1 81 ? 38.350 -11.514 7.372 1.00 58.59 81 PRO A O 1
ATOM 589 N N . PRO A 1 82 ? 36.111 -11.635 7.639 1.00 55.09 82 PRO A N 1
ATOM 590 C CA . PRO A 1 82 ? 36.198 -11.731 9.086 1.00 55.09 82 PRO A CA 1
ATOM 591 C C . PRO A 1 82 ? 36.956 -13.015 9.472 1.00 55.09 82 PRO A C 1
ATOM 593 O O . PRO A 1 82 ? 36.797 -14.041 8.806 1.00 55.09 82 PRO A O 1
ATOM 596 N N . PRO A 1 83 ? 37.792 -12.991 10.527 1.00 56.03 83 PRO A N 1
ATOM 597 C CA . PRO A 1 83 ? 38.465 -14.196 10.989 1.00 56.03 83 PRO A CA 1
ATOM 598 C C . PRO A 1 83 ? 37.433 -15.274 11.337 1.00 56.03 83 PRO A C 1
ATOM 600 O O . PRO A 1 83 ? 36.435 -14.989 12.003 1.00 56.03 83 PRO A O 1
ATOM 603 N N . ALA A 1 84 ? 37.673 -16.508 10.884 1.00 50.84 84 ALA A N 1
ATOM 604 C CA . ALA A 1 84 ? 36.774 -17.632 11.120 1.00 50.84 84 ALA A CA 1
ATOM 605 C C . ALA A 1 84 ? 36.504 -17.790 12.628 1.00 50.84 84 ALA A C 1
ATOM 607 O O . ALA A 1 84 ? 37.427 -17.985 13.417 1.00 50.84 84 ALA A O 1
ATOM 608 N N . GLY A 1 85 ? 35.234 -17.668 13.027 1.00 52.72 85 GLY A N 1
ATOM 609 C CA . GLY A 1 85 ? 34.806 -17.790 14.424 1.00 52.72 85 GLY A CA 1
ATOM 610 C C . GLY A 1 85 ? 34.919 -16.521 15.276 1.00 52.72 85 GLY A C 1
ATOM 611 O O . GLY A 1 85 ? 34.641 -16.586 16.472 1.00 52.72 85 GLY A O 1
ATOM 612 N N . ALA A 1 86 ? 35.285 -15.367 14.709 1.00 46.50 86 ALA A N 1
ATOM 613 C CA . ALA A 1 86 ? 35.214 -14.112 15.447 1.00 46.50 86 ALA A CA 1
ATOM 614 C C . ALA A 1 86 ? 33.748 -13.681 15.645 1.00 46.50 86 ALA A C 1
ATOM 616 O O . ALA A 1 86 ? 32.973 -13.706 14.683 1.00 46.50 86 ALA A O 1
ATOM 617 N N . PRO A 1 87 ? 33.342 -13.272 16.863 1.00 50.56 87 PRO A N 1
ATOM 618 C CA . PRO A 1 87 ? 32.041 -12.649 17.055 1.00 50.56 87 PRO A CA 1
ATOM 619 C C . PRO A 1 87 ? 31.951 -11.425 16.144 1.00 50.56 87 PRO A C 1
ATOM 621 O O . PRO A 1 87 ? 32.940 -10.705 15.984 1.00 50.56 87 PRO A O 1
ATOM 624 N N . ALA A 1 88 ? 30.780 -11.213 15.536 1.00 46.22 88 ALA A N 1
ATOM 625 C CA . ALA A 1 88 ? 30.524 -10.040 14.711 1.00 46.22 88 ALA A CA 1
ATOM 626 C C . ALA A 1 88 ? 31.018 -8.800 15.465 1.00 46.22 88 ALA A C 1
ATOM 628 O O . ALA A 1 88 ? 30.554 -8.526 16.576 1.00 46.22 88 ALA A O 1
ATOM 629 N N . ALA A 1 89 ? 32.003 -8.098 14.896 1.00 48.78 89 ALA A N 1
ATOM 630 C CA . ALA A 1 89 ? 32.448 -6.837 15.461 1.00 48.78 89 ALA A CA 1
ATOM 631 C C . ALA A 1 89 ? 31.204 -5.953 15.627 1.00 48.78 89 ALA A C 1
ATOM 633 O O . ALA A 1 89 ? 30.357 -5.945 14.723 1.00 48.78 89 ALA A O 1
ATOM 634 N N . PRO A 1 90 ? 31.045 -5.257 16.768 1.00 51.78 90 PRO A N 1
ATOM 635 C CA . PRO A 1 90 ? 29.936 -4.334 16.914 1.00 51.78 90 PRO A CA 1
ATOM 636 C C . PRO A 1 90 ? 29.961 -3.392 15.706 1.00 51.78 90 PRO A C 1
ATOM 638 O O . PRO A 1 90 ? 31.053 -2.971 15.300 1.00 51.78 90 PRO A O 1
ATOM 641 N N . PRO A 1 91 ? 28.800 -3.116 15.086 1.00 45.41 91 PRO A N 1
ATOM 642 C CA . PRO A 1 91 ? 28.747 -2.200 13.959 1.00 45.41 91 PRO A CA 1
ATOM 643 C C . PRO A 1 91 ? 29.479 -0.913 14.353 1.00 45.41 91 PRO A C 1
ATOM 645 O O . PRO A 1 91 ? 29.418 -0.534 15.532 1.00 45.41 91 PRO A O 1
ATOM 648 N N . PRO A 1 92 ? 30.190 -0.255 13.415 1.00 55.25 92 PRO A N 1
ATOM 649 C CA . PRO A 1 92 ? 30.777 1.046 13.702 1.00 55.25 92 PRO A CA 1
ATOM 650 C C . PRO A 1 92 ? 29.710 1.904 14.386 1.00 55.25 92 PRO A C 1
ATOM 652 O O . PRO A 1 92 ? 28.534 1.794 14.007 1.00 55.25 92 PRO A O 1
ATOM 655 N N . PRO A 1 93 ? 30.077 2.685 15.422 1.00 59.56 93 PRO A N 1
ATOM 656 C CA . PRO A 1 93 ? 29.108 3.505 16.124 1.00 59.56 93 PRO A CA 1
ATOM 657 C C . PRO A 1 93 ? 28.328 4.268 15.069 1.00 59.56 93 PRO A C 1
ATOM 659 O O . PRO A 1 93 ? 28.928 4.868 14.170 1.00 59.56 93 PRO A O 1
ATOM 662 N N . LEU A 1 94 ? 26.999 4.140 15.134 1.00 41.69 94 LEU A N 1
ATOM 663 C CA . LEU A 1 94 ? 26.123 4.845 14.217 1.00 41.69 94 LEU A CA 1
ATOM 664 C C . LEU A 1 94 ? 26.611 6.295 14.173 1.00 41.69 94 LEU A C 1
ATOM 666 O O . LEU A 1 94 ? 26.920 6.844 15.243 1.00 41.69 94 LEU A O 1
ATOM 670 N N . PRO A 1 95 ? 26.726 6.908 12.979 1.00 48.88 95 PRO A N 1
ATOM 671 C CA . PRO A 1 95 ? 26.950 8.342 12.923 1.00 48.88 95 PRO A CA 1
ATOM 672 C C . PRO A 1 95 ? 25.959 8.997 13.891 1.00 48.88 95 PRO A C 1
ATOM 674 O O . PRO A 1 95 ? 24.836 8.484 14.023 1.00 48.88 95 PRO A O 1
ATOM 677 N N . PRO A 1 96 ? 26.373 10.052 14.622 1.00 49.91 96 PRO A N 1
ATOM 678 C CA . PRO A 1 96 ? 25.492 10.703 15.581 1.00 49.91 96 PRO A CA 1
ATOM 679 C C 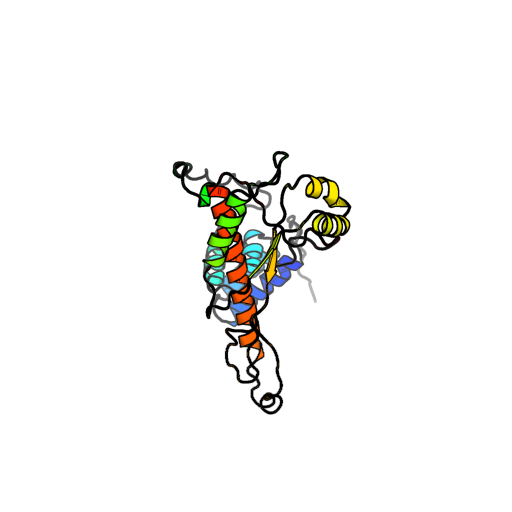. PRO A 1 96 ? 24.144 10.915 14.897 1.00 49.91 96 PRO A C 1
ATOM 681 O O . PRO A 1 96 ? 24.142 11.312 13.723 1.00 49.91 96 PRO A O 1
ATOM 684 N N . PRO A 1 97 ? 23.029 10.553 15.561 1.00 45.88 97 PRO A N 1
ATOM 685 C CA . PRO A 1 97 ? 21.727 10.577 14.925 1.00 45.88 97 PRO A CA 1
ATOM 686 C C . PRO A 1 97 ? 21.577 11.931 14.253 1.00 45.88 97 PRO A C 1
ATOM 688 O O . PRO A 1 97 ? 21.829 12.965 14.881 1.00 45.88 97 PRO A O 1
ATOM 691 N N . SER A 1 98 ? 21.233 11.918 12.963 1.00 43.88 98 SER A N 1
ATOM 692 C CA . SER A 1 98 ? 20.825 13.144 12.293 1.00 43.88 98 SER A CA 1
ATOM 693 C C . SER A 1 98 ? 19.820 13.839 13.212 1.00 43.88 98 SER A C 1
ATOM 695 O O . SER A 1 98 ? 19.013 13.134 13.838 1.00 43.88 98 SER A O 1
ATOM 697 N N . PRO A 1 99 ? 19.903 15.175 13.369 1.00 51.53 99 PRO A N 1
ATOM 698 C CA . PRO A 1 99 ? 18.968 15.893 14.221 1.00 51.53 99 PRO A CA 1
ATOM 699 C C . PRO A 1 99 ? 17.560 15.408 13.881 1.00 51.53 99 PRO A C 1
ATOM 701 O O . PRO A 1 99 ? 17.285 15.182 12.695 1.00 51.53 99 PRO A O 1
ATOM 704 N N . PRO A 1 100 ? 16.713 15.150 14.896 1.00 49.41 100 PRO A N 1
ATOM 705 C CA . PRO A 1 100 ? 15.390 14.617 14.650 1.00 49.41 100 PRO A CA 1
ATOM 706 C C . PRO A 1 100 ? 14.737 15.487 13.575 1.00 49.41 100 PRO A C 1
ATOM 708 O O . PRO A 1 100 ? 14.842 16.718 13.650 1.00 49.41 100 PRO A O 1
ATOM 711 N N . PRO A 1 101 ? 14.146 14.865 12.545 1.00 50.78 101 PRO A N 1
ATOM 712 C CA . PRO A 1 101 ? 13.480 15.613 11.498 1.00 50.78 101 PRO A CA 1
ATOM 713 C C . PRO A 1 101 ? 12.469 16.553 12.160 1.00 50.78 101 PRO A C 1
ATOM 715 O O . PRO A 1 101 ? 11.921 16.203 13.215 1.00 50.78 101 PRO A O 1
ATOM 718 N N . PRO A 1 102 ? 12.257 17.756 11.605 1.00 54.78 102 PRO A N 1
ATOM 719 C CA . PRO A 1 102 ? 11.297 18.694 12.165 1.00 54.78 102 PRO A CA 1
ATOM 720 C C . PRO A 1 102 ? 9.964 17.978 12.398 1.00 54.78 102 PRO A C 1
ATOM 722 O O . PRO A 1 102 ? 9.582 17.107 11.615 1.00 54.78 102 PRO A O 1
ATOM 725 N N . ALA A 1 103 ? 9.282 18.321 13.493 1.00 56.31 103 ALA A N 1
ATOM 726 C CA . ALA A 1 103 ? 8.078 17.635 13.978 1.00 56.31 103 ALA A CA 1
ATOM 727 C C . ALA A 1 103 ? 6.939 17.527 12.935 1.00 56.31 103 ALA A C 1
ATOM 729 O O . ALA A 1 103 ? 6.006 16.751 13.133 1.00 56.31 103 ALA A O 1
ATOM 730 N N . ASP A 1 104 ? 7.068 18.243 11.816 1.00 63.31 104 ASP A N 1
ATOM 731 C CA . ASP A 1 104 ? 6.110 18.346 10.721 1.00 63.31 104 ASP A CA 1
ATOM 732 C C . ASP A 1 104 ? 6.488 17.514 9.474 1.00 63.31 104 ASP A C 1
ATOM 734 O O . ASP A 1 104 ? 5.791 17.567 8.459 1.00 63.31 104 ASP A O 1
ATOM 738 N N . ASP A 1 105 ? 7.577 16.732 9.500 1.00 79.06 105 ASP A N 1
ATOM 739 C CA . ASP A 1 105 ? 7.943 15.886 8.358 1.00 79.06 105 ASP A CA 1
ATOM 740 C C . ASP A 1 105 ? 7.108 14.593 8.320 1.00 79.06 105 ASP A C 1
ATOM 742 O O . ASP A 1 105 ? 7.346 13.617 9.044 1.00 79.06 105 ASP A O 1
ATOM 746 N N . MET A 1 106 ? 6.125 14.577 7.418 1.00 76.88 106 MET A N 1
ATOM 747 C CA . MET A 1 106 ? 5.186 13.470 7.213 1.00 76.88 106 MET A CA 1
ATOM 748 C C . MET A 1 106 ? 5.875 12.143 6.867 1.00 76.88 106 MET A C 1
ATOM 750 O O . MET A 1 106 ? 5.376 11.076 7.246 1.00 76.88 106 MET A O 1
ATOM 754 N N . LEU A 1 107 ? 7.030 12.180 6.187 1.00 85.19 107 LEU A N 1
ATOM 755 C CA . LEU A 1 107 ? 7.781 10.972 5.840 1.00 85.19 107 LEU A CA 1
ATOM 756 C C . LEU A 1 107 ? 8.287 10.274 7.103 1.00 85.19 107 LEU A C 1
ATOM 758 O O . LEU A 1 107 ? 8.215 9.046 7.220 1.00 85.19 107 LEU A O 1
ATOM 762 N N . PHE A 1 108 ? 8.738 11.062 8.079 1.00 85.62 108 PHE A N 1
ATOM 763 C CA . PHE A 1 108 ? 9.189 10.547 9.362 1.00 85.62 108 PHE A CA 1
ATOM 764 C C . PHE A 1 108 ? 8.060 10.356 10.370 1.00 85.62 108 PHE A C 1
ATOM 766 O O . PHE A 1 108 ? 8.218 9.510 11.247 1.00 85.62 108 PHE A O 1
ATOM 773 N N . ALA A 1 109 ? 6.926 11.043 10.243 1.00 82.75 109 ALA A N 1
ATOM 774 C CA . ALA A 1 109 ? 5.747 10.787 11.069 1.00 82.75 109 ALA A CA 1
ATOM 775 C C . ALA A 1 109 ? 5.118 9.415 10.764 1.00 82.75 109 ALA A C 1
ATOM 777 O O . ALA A 1 109 ? 4.644 8.717 11.664 1.00 82.75 109 ALA A O 1
ATOM 778 N N . ARG A 1 110 ? 5.151 8.974 9.499 1.00 92.31 110 ARG A N 1
ATOM 779 C CA . ARG A 1 110 ? 4.567 7.691 9.093 1.00 92.31 110 ARG A CA 1
ATOM 780 C C . ARG A 1 110 ? 5.334 6.506 9.688 1.00 92.31 110 ARG A C 1
ATOM 782 O O . ARG A 1 110 ? 6.529 6.300 9.458 1.00 92.31 110 ARG A O 1
ATOM 789 N N . ARG A 1 111 ? 4.616 5.655 10.419 1.00 90.88 111 ARG A N 1
ATOM 790 C CA . ARG A 1 111 ? 5.100 4.374 10.957 1.00 90.88 111 ARG A CA 1
ATOM 791 C C . ARG A 1 111 ? 4.117 3.268 10.608 1.00 90.88 111 ARG A C 1
ATOM 793 O O . ARG A 1 111 ? 2.935 3.534 10.434 1.00 90.88 111 ARG A O 1
ATOM 800 N N . SER A 1 112 ? 4.612 2.036 10.515 1.00 92.62 112 SER A N 1
ATOM 801 C CA . SER A 1 112 ? 3.753 0.858 10.376 1.00 92.62 112 SER A CA 1
ATOM 802 C C . SER A 1 112 ? 3.179 0.522 11.751 1.00 92.62 112 SER A C 1
ATOM 804 O O . SER A 1 112 ? 3.852 -0.078 12.588 1.00 92.62 112 SER A O 1
ATOM 806 N N . VAL A 1 113 ? 1.964 0.998 12.013 1.00 90.88 113 VAL A N 1
ATOM 807 C CA . VAL A 1 113 ? 1.292 0.891 13.313 1.00 90.88 113 VAL A CA 1
ATOM 808 C C . VAL A 1 113 ? 0.528 -0.425 13.384 1.00 90.88 113 VAL A C 1
ATOM 810 O O . VAL A 1 113 ? -0.265 -0.716 12.503 1.00 90.88 113 VAL A O 1
ATOM 813 N N . VAL A 1 114 ? 0.741 -1.214 14.438 1.00 86.75 114 VAL A N 1
ATOM 814 C CA . VAL A 1 114 ? 0.072 -2.520 14.633 1.00 86.75 114 VAL A CA 1
ATOM 815 C C . VAL A 1 114 ? -0.843 -2.561 15.861 1.00 86.75 114 VAL A C 1
ATOM 817 O O . VAL A 1 114 ? -1.518 -3.559 16.098 1.00 86.75 114 VAL A O 1
ATOM 820 N N . ALA A 1 115 ? -0.873 -1.481 16.643 1.00 87.62 115 ALA A N 1
ATOM 821 C CA . ALA A 1 115 ? -1.714 -1.333 17.824 1.00 87.62 115 ALA A CA 1
ATOM 822 C C . ALA A 1 115 ? -2.555 -0.061 17.690 1.00 87.62 115 ALA A C 1
ATOM 824 O O . ALA A 1 115 ? -2.015 1.024 17.472 1.00 87.62 115 ALA A O 1
ATOM 825 N N . TYR A 1 116 ? -3.872 -0.200 17.829 1.00 88.50 116 TYR A N 1
ATOM 826 C CA . TYR A 1 116 ? -4.832 0.872 17.578 1.00 88.50 116 TYR A CA 1
ATOM 827 C C . TYR A 1 116 ? -5.662 1.165 18.819 1.00 88.50 116 TYR A C 1
ATOM 829 O O . TYR A 1 116 ? -5.938 0.279 19.630 1.00 88.50 116 TYR A O 1
ATOM 837 N N . ARG A 1 117 ? -6.084 2.423 18.950 1.00 86.31 117 ARG A N 1
ATOM 838 C CA . ARG A 1 117 ? -7.104 2.793 19.930 1.00 86.31 117 ARG A CA 1
ATOM 839 C C . ARG A 1 117 ? -8.476 2.323 19.428 1.00 86.31 117 ARG A C 1
ATOM 841 O O . ARG A 1 117 ? -8.706 2.351 18.218 1.00 86.31 117 ARG A O 1
ATOM 848 N N . PRO A 1 118 ? -9.383 1.912 20.327 1.00 83.31 118 PRO A N 1
ATOM 849 C CA . PRO A 1 118 ? -10.760 1.629 19.950 1.00 83.31 118 PRO A CA 1
ATOM 850 C C . PRO A 1 118 ? -11.457 2.911 19.476 1.00 83.31 118 PRO A C 1
ATOM 852 O O . PRO A 1 118 ? -11.200 3.994 20.001 1.00 83.31 118 PRO A O 1
ATOM 855 N N . GLY A 1 119 ? -12.351 2.774 18.498 1.00 84.62 119 GLY A N 1
ATOM 856 C CA . GLY A 1 119 ? -13.111 3.883 17.920 1.00 84.62 119 GLY A CA 1
ATOM 857 C C . GLY A 1 119 ? -13.098 3.871 16.389 1.00 84.62 119 GLY A C 1
ATOM 858 O O . GLY A 1 119 ? -12.309 3.143 15.781 1.00 84.62 119 GLY A O 1
ATOM 859 N N . PRO A 1 120 ? -13.995 4.638 15.749 1.00 87.62 120 PRO A N 1
ATOM 860 C CA . PRO A 1 120 ? -14.016 4.757 14.299 1.00 87.62 120 PRO A CA 1
ATOM 861 C C . PRO A 1 120 ? -12.792 5.528 13.795 1.00 87.62 120 PRO A C 1
ATOM 863 O O . PRO A 1 120 ? -12.287 6.432 14.461 1.00 87.62 120 PRO A O 1
ATOM 866 N N . VAL A 1 121 ? -12.338 5.194 12.587 1.00 89.69 121 VAL A N 1
ATOM 867 C CA . VAL A 1 121 ? -11.362 6.022 11.868 1.00 89.69 121 VAL A CA 1
ATOM 868 C C . VAL A 1 121 ? -12.083 7.284 11.366 1.00 89.69 121 VAL A C 1
ATOM 870 O O . VAL A 1 121 ? -13.166 7.138 10.791 1.00 89.69 121 VAL A O 1
ATOM 873 N N . PRO A 1 122 ? -11.534 8.500 11.552 1.00 86.50 122 PRO A N 1
ATOM 874 C CA . PRO A 1 122 ? -12.190 9.725 11.096 1.00 86.50 122 PRO A CA 1
ATOM 875 C C . PRO A 1 122 ? -12.399 9.731 9.575 1.00 86.50 122 PRO A C 1
ATOM 877 O O . PRO A 1 122 ? -11.451 9.547 8.806 1.00 86.50 122 PRO A O 1
ATOM 880 N N . ALA A 1 123 ? -13.641 9.927 9.128 1.00 87.19 123 ALA A N 1
ATOM 881 C CA . ALA A 1 123 ? -14.016 9.787 7.719 1.00 87.19 123 ALA A CA 1
ATOM 882 C C . ALA A 1 123 ? -13.332 10.837 6.832 1.00 87.19 123 ALA A C 1
ATOM 884 O O . ALA A 1 123 ? -12.883 10.533 5.730 1.00 87.19 123 ALA A O 1
ATOM 885 N N . GLU A 1 124 ? -13.180 12.057 7.339 1.00 82.44 124 GLU A N 1
ATOM 886 C CA . GLU A 1 124 ? -12.496 13.148 6.657 1.00 82.44 124 GLU A CA 1
ATOM 887 C C . GLU A 1 124 ? -10.995 12.885 6.479 1.00 82.44 124 GLU A C 1
ATOM 889 O O . GLU A 1 124 ? -10.411 13.312 5.484 1.00 82.44 124 GLU A O 1
ATOM 894 N N . ALA A 1 125 ? -10.366 12.154 7.406 1.00 87.94 125 ALA A N 1
ATOM 895 C CA . ALA A 1 125 ? -8.972 11.743 7.263 1.00 87.94 125 ALA A CA 1
ATOM 896 C C . ALA A 1 125 ? -8.823 10.690 6.156 1.00 87.94 125 ALA A C 1
ATOM 898 O O . ALA A 1 125 ? -7.914 10.787 5.336 1.00 87.94 125 ALA A O 1
ATOM 899 N N . VAL A 1 126 ? -9.749 9.727 6.090 1.00 90.88 126 VAL A N 1
ATOM 900 C CA . VAL A 1 126 ? -9.784 8.713 5.024 1.00 90.88 126 VAL A CA 1
ATOM 901 C C . VAL A 1 126 ? -10.023 9.360 3.660 1.00 90.88 126 VAL A C 1
ATOM 903 O O . VAL A 1 126 ? -9.317 9.036 2.709 1.00 90.88 126 VAL A O 1
ATOM 906 N N . GLN A 1 127 ? -10.967 10.299 3.567 1.00 89.81 127 GLN A N 1
ATOM 907 C CA . GLN A 1 127 ? -11.279 11.006 2.325 1.00 89.81 127 GLN A CA 1
ATOM 908 C C . GLN A 1 127 ? -10.066 11.785 1.794 1.00 89.81 127 GLN A C 1
ATOM 910 O O . GLN A 1 127 ? -9.665 11.581 0.650 1.00 89.81 127 GLN A O 1
ATOM 915 N N . ARG A 1 128 ? -9.408 12.589 2.642 1.00 85.75 128 ARG A N 1
ATOM 916 C CA . ARG A 1 128 ? -8.168 13.297 2.267 1.00 85.75 128 ARG A CA 1
ATOM 917 C C . ARG A 1 128 ? -7.039 12.346 1.878 1.00 85.75 128 ARG A C 1
ATOM 919 O O . ARG A 1 128 ? -6.203 12.670 1.037 1.00 85.75 128 ARG A O 1
ATOM 926 N N . ALA A 1 129 ? -6.975 11.174 2.500 1.00 93.75 129 ALA A N 1
ATOM 927 C CA . ALA A 1 129 ? -5.979 10.173 2.153 1.00 93.75 129 ALA A CA 1
ATOM 928 C C . ALA A 1 129 ? -6.247 9.540 0.781 1.00 93.75 129 ALA A C 1
ATOM 930 O O . ALA A 1 129 ? -5.296 9.318 0.036 1.00 93.75 129 ALA A O 1
ATOM 931 N N . LEU A 1 130 ? -7.511 9.307 0.409 1.00 94.19 130 LEU A N 1
ATOM 932 C CA . LEU A 1 130 ? -7.885 8.854 -0.936 1.00 94.19 130 LEU A CA 1
ATOM 933 C C . LEU A 1 130 ? -7.579 9.917 -1.999 1.00 94.19 130 LEU A C 1
ATOM 935 O O . LEU A 1 130 ? -7.034 9.584 -3.048 1.00 94.19 130 LEU A O 1
ATOM 939 N N . GLU A 1 131 ? -7.851 11.190 -1.708 1.00 91.50 131 GLU A N 1
ATOM 940 C CA . GLU A 1 131 ? -7.489 12.317 -2.580 1.00 91.50 131 GLU A CA 1
ATOM 941 C C . GLU A 1 131 ? -5.973 12.399 -2.799 1.00 91.50 131 GLU A C 1
ATOM 943 O O . GLU A 1 131 ? -5.518 12.576 -3.924 1.00 91.50 131 GLU A O 1
ATOM 948 N N . ALA A 1 132 ? -5.168 12.188 -1.755 1.00 92.19 132 ALA A N 1
ATOM 949 C CA . ALA A 1 132 ? -3.715 12.110 -1.897 1.00 92.19 132 ALA A CA 1
ATOM 950 C C . ALA A 1 132 ? -3.262 10.868 -2.689 1.00 92.19 132 ALA A C 1
ATOM 952 O O . ALA A 1 132 ? -2.287 10.929 -3.443 1.00 92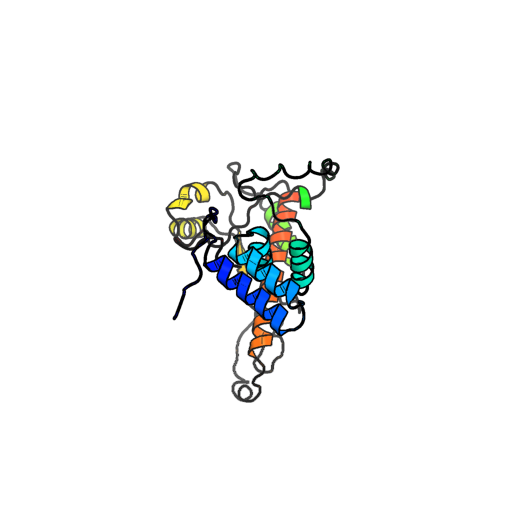.19 132 ALA A O 1
ATOM 953 N N . ALA A 1 133 ? -3.956 9.738 -2.528 1.00 95.75 133 ALA A N 1
ATOM 954 C CA . ALA A 1 133 ? -3.624 8.485 -3.199 1.00 95.75 133 ALA A CA 1
ATOM 955 C C . ALA A 1 133 ? -3.727 8.605 -4.725 1.00 95.75 133 ALA A C 1
ATOM 957 O O . ALA A 1 133 ? -2.821 8.163 -5.428 1.00 95.75 133 ALA A O 1
ATOM 958 N N . VAL A 1 134 ? -4.786 9.247 -5.233 1.00 91.44 134 VAL A N 1
ATOM 959 C CA . VAL A 1 134 ? -5.013 9.400 -6.684 1.00 91.44 134 VAL A CA 1
ATOM 960 C C . VAL A 1 134 ? -4.036 10.371 -7.357 1.00 91.44 134 VAL A C 1
ATOM 962 O O . VAL A 1 134 ? -3.898 10.354 -8.574 1.00 91.44 134 VAL A O 1
ATOM 965 N N . LEU A 1 135 ? -3.297 11.171 -6.580 1.00 92.44 135 LEU A N 1
ATOM 966 C CA . LEU A 1 135 ? -2.213 12.022 -7.087 1.00 92.44 135 LEU A CA 1
ATOM 967 C C . LEU A 1 135 ? -0.900 11.255 -7.315 1.00 92.44 135 LEU A C 1
ATOM 969 O O . LEU A 1 135 ? 0.122 11.863 -7.640 1.00 92.44 135 LEU A O 1
ATOM 973 N N . ALA A 1 136 ? -0.883 9.936 -7.112 1.00 94.25 136 ALA A N 1
ATOM 974 C CA . ALA A 1 136 ? 0.299 9.128 -7.365 1.00 94.25 136 ALA A CA 1
ATOM 975 C C . ALA A 1 136 ? 0.717 9.166 -8.847 1.00 94.25 136 ALA A C 1
ATOM 977 O O . ALA A 1 136 ? -0.131 9.163 -9.748 1.00 94.25 136 ALA A O 1
ATOM 978 N N . PRO A 1 137 ? 2.034 9.164 -9.130 1.00 87.62 137 PRO A N 1
ATOM 979 C CA . PRO A 1 137 ? 2.513 9.083 -10.497 1.00 87.62 137 PRO A CA 1
ATOM 980 C C . PRO A 1 137 ? 2.072 7.755 -11.108 1.00 87.62 137 PRO A C 1
ATOM 982 O O . PRO A 1 137 ? 2.236 6.689 -10.514 1.00 87.62 137 PRO A O 1
ATOM 985 N N . ASN A 1 138 ? 1.525 7.823 -12.313 1.00 79.25 138 ASN A N 1
ATOM 986 C CA . ASN A 1 138 ? 1.121 6.651 -13.066 1.00 79.25 138 ASN A CA 1
ATOM 987 C C . ASN A 1 138 ? 1.388 6.892 -14.553 1.00 79.25 138 ASN A C 1
ATOM 989 O O . ASN A 1 138 ? 1.182 7.989 -15.078 1.00 79.25 138 ASN A O 1
ATOM 993 N N . HIS A 1 139 ? 1.949 5.883 -15.210 1.00 66.94 139 HIS A N 1
ATOM 994 C CA . HIS A 1 139 ? 2.360 5.999 -16.599 1.00 66.94 139 HIS A CA 1
ATOM 995 C C . HIS A 1 139 ? 1.116 5.986 -17.496 1.00 66.94 139 HIS A C 1
ATOM 997 O O . HIS A 1 139 ? 0.187 5.230 -17.247 1.00 66.94 139 HIS A O 1
ATOM 1003 N N . PHE A 1 140 ? 1.080 6.829 -18.530 1.00 64.88 140 PHE A N 1
ATOM 1004 C CA . PHE A 1 140 ? -0.069 6.969 -19.443 1.00 64.88 140 PHE A CA 1
ATOM 1005 C C . PHE A 1 140 ? -1.414 7.356 -18.802 1.00 64.88 140 PHE A C 1
ATOM 1007 O O . PHE A 1 140 ? -2.439 7.231 -19.470 1.00 64.88 140 PHE A O 1
ATOM 1014 N N . LEU A 1 141 ? -1.424 7.872 -17.566 1.00 71.56 141 LEU A N 1
ATOM 1015 C CA . LEU A 1 141 ? -2.658 8.280 -16.880 1.00 71.56 141 LEU A CA 1
ATOM 1016 C C . LEU A 1 141 ? -3.670 7.118 -16.748 1.00 71.56 141 LEU A C 1
ATOM 1018 O O . LEU A 1 141 ? -4.866 7.300 -16.956 1.00 71.56 141 LEU A O 1
ATOM 1022 N N . THR A 1 142 ? -3.177 5.905 -16.472 1.00 70.50 142 THR A N 1
ATOM 1023 C CA . THR A 1 142 ? -3.972 4.670 -16.378 1.00 70.50 142 THR A CA 1
ATOM 1024 C C . THR A 1 142 ? -4.783 4.549 -15.091 1.00 70.50 142 THR A C 1
ATOM 1026 O O . THR A 1 142 ? -5.770 3.814 -15.074 1.00 70.50 142 THR A O 1
ATOM 1029 N N . GLU A 1 143 ? -4.377 5.245 -14.023 1.00 81.06 143 GLU A N 1
ATOM 1030 C CA . GLU A 1 143 ? -5.023 5.219 -12.700 1.00 81.06 143 GLU A CA 1
ATOM 1031 C C . GLU A 1 143 ? -5.442 3.789 -12.264 1.00 81.06 143 GLU A C 1
ATOM 1033 O O . GLU A 1 143 ? -6.630 3.488 -12.066 1.00 81.06 143 GLU A O 1
ATOM 1038 N N . PRO A 1 144 ? -4.475 2.856 -12.139 1.00 82.31 144 PRO A N 1
ATOM 1039 C CA . PRO A 1 144 ? -4.754 1.417 -12.055 1.00 82.31 144 PRO A CA 1
ATOM 1040 C C . PRO A 1 144 ? -5.332 0.975 -10.701 1.00 82.31 144 PRO A C 1
ATOM 1042 O O . PRO A 1 144 ? -5.789 -0.159 -10.541 1.00 82.31 144 PRO A O 1
ATOM 1045 N N . TRP A 1 145 ? -5.312 1.853 -9.700 1.00 89.62 145 TRP A N 1
ATOM 1046 C CA . TRP A 1 145 ? -5.773 1.574 -8.345 1.00 89.62 145 TRP A CA 1
ATOM 1047 C C . TRP A 1 145 ? -7.298 1.482 -8.254 1.00 89.62 145 TRP A C 1
ATOM 1049 O O . TRP A 1 145 ? -8.046 2.274 -8.828 1.00 89.62 145 TRP A O 1
ATOM 1059 N N . ARG A 1 146 ? -7.788 0.537 -7.452 1.00 87.56 146 ARG A N 1
ATOM 1060 C CA . ARG A 1 146 ? -9.167 0.525 -6.952 1.00 87.56 146 ARG A CA 1
ATOM 1061 C C . ARG A 1 146 ? -9.138 0.409 -5.438 1.00 87.56 146 ARG A C 1
ATOM 1063 O O . ARG A 1 146 ? -8.462 -0.461 -4.890 1.00 87.56 146 ARG A O 1
ATOM 1070 N N . PHE A 1 147 ? -9.883 1.290 -4.786 1.00 91.38 147 PHE A N 1
ATOM 1071 C CA . PHE A 1 147 ? -9.951 1.405 -3.337 1.00 91.38 147 PHE A CA 1
ATOM 1072 C C . PHE A 1 147 ? -11.332 0.970 -2.853 1.00 91.38 147 PHE A C 1
ATOM 1074 O O . PHE A 1 147 ? -12.342 1.511 -3.297 1.00 91.38 147 PHE A O 1
ATOM 1081 N N . TYR A 1 148 ? -11.375 0.020 -1.921 1.00 90.69 148 TYR A N 1
ATOM 1082 C CA . TYR A 1 148 ? -12.613 -0.456 -1.311 1.00 90.69 148 TYR A CA 1
ATOM 1083 C C . TYR A 1 148 ? -12.524 -0.318 0.203 1.00 90.69 148 TYR A C 1
ATOM 1085 O O . TYR A 1 148 ? -11.667 -0.927 0.846 1.00 90.69 148 TYR A O 1
ATOM 1093 N N . LEU A 1 149 ? -13.432 0.456 0.791 1.00 90.81 149 LEU A N 1
ATOM 1094 C CA . LEU A 1 149 ? -13.609 0.468 2.239 1.00 90.81 149 LEU A CA 1
ATOM 1095 C C . LEU A 1 149 ? -14.342 -0.808 2.649 1.00 90.81 149 LEU A C 1
ATOM 1097 O O . LEU A 1 149 ? -15.498 -1.019 2.280 1.00 90.81 149 LEU A O 1
ATOM 1101 N N . ALA A 1 150 ? -13.667 -1.681 3.395 1.00 90.56 150 ALA A N 1
ATOM 1102 C CA . ALA A 1 150 ? -14.259 -2.946 3.800 1.00 90.56 150 ALA A CA 1
ATOM 1103 C C . ALA A 1 150 ? -15.190 -2.732 4.999 1.00 90.56 150 ALA A C 1
ATOM 1105 O O . ALA A 1 150 ? -14.752 -2.463 6.122 1.00 90.56 150 ALA A O 1
ATOM 1106 N N . GLY A 1 151 ? -16.491 -2.877 4.746 1.00 89.69 151 GLY A N 1
ATOM 1107 C CA . GLY A 1 151 ? -17.517 -2.877 5.783 1.00 89.69 151 GLY A CA 1
ATOM 1108 C C . GLY A 1 151 ? -17.423 -4.091 6.723 1.00 89.69 151 GLY A C 1
ATOM 1109 O O . GLY A 1 151 ? -16.623 -5.005 6.490 1.00 89.69 151 GLY A O 1
ATOM 1110 N N . PRO A 1 152 ? -18.259 -4.139 7.776 1.00 90.06 152 PRO A N 1
ATOM 1111 C CA . PRO A 1 152 ? -18.221 -5.198 8.786 1.00 90.06 152 PRO A CA 1
ATOM 1112 C C . PRO A 1 152 ? -18.315 -6.615 8.206 1.00 90.06 152 PRO A C 1
ATOM 1114 O O . PRO A 1 152 ? -17.556 -7.492 8.610 1.00 90.06 152 PRO A O 1
ATOM 1117 N N . GLU A 1 153 ? -19.187 -6.830 7.216 1.00 91.62 153 GLU A N 1
ATOM 1118 C CA . GLU A 1 153 ? -19.354 -8.140 6.577 1.00 91.62 153 GLU A CA 1
ATOM 1119 C C . GLU A 1 153 ? -18.097 -8.570 5.805 1.00 91.62 153 GLU A C 1
ATOM 1121 O O . GLU A 1 153 ? -17.604 -9.684 5.983 1.00 91.62 153 GLU A O 1
ATOM 1126 N N . ALA A 1 154 ? -17.543 -7.679 4.977 1.00 90.00 154 ALA A N 1
ATOM 1127 C CA . ALA A 1 154 ? -16.333 -7.958 4.207 1.00 90.00 154 ALA A CA 1
ATOM 1128 C C . ALA A 1 154 ? -15.145 -8.260 5.131 1.00 90.00 154 ALA A C 1
ATOM 1130 O O . ALA A 1 154 ? -14.413 -9.221 4.907 1.00 90.00 154 ALA A O 1
ATOM 1131 N N . ARG A 1 155 ? -14.996 -7.487 6.214 1.00 89.94 155 ARG A N 1
ATOM 1132 C CA . ARG A 1 155 ? -13.983 -7.730 7.248 1.00 89.94 155 ARG A CA 1
ATOM 1133 C C . ARG A 1 155 ? -14.147 -9.100 7.899 1.00 89.94 155 ARG A C 1
ATOM 1135 O O . ARG A 1 155 ? -13.168 -9.828 7.993 1.00 89.94 155 ARG A O 1
ATOM 1142 N N . ALA A 1 156 ? -15.366 -9.467 8.301 1.00 89.31 156 ALA A N 1
ATOM 1143 C CA . ALA A 1 156 ? -15.635 -10.768 8.909 1.00 89.31 156 ALA A CA 1
ATOM 1144 C C . ALA A 1 156 ? -15.258 -11.923 7.966 1.00 89.31 156 ALA A C 1
ATOM 1146 O O . ALA A 1 156 ? -14.567 -12.855 8.376 1.00 89.31 156 ALA A O 1
ATOM 1147 N N . ARG A 1 157 ? -15.632 -11.823 6.682 1.00 89.06 157 ARG A N 1
ATOM 1148 C CA . ARG A 1 157 ? -15.270 -12.812 5.654 1.00 89.06 157 ARG A CA 1
ATOM 1149 C C . ARG A 1 1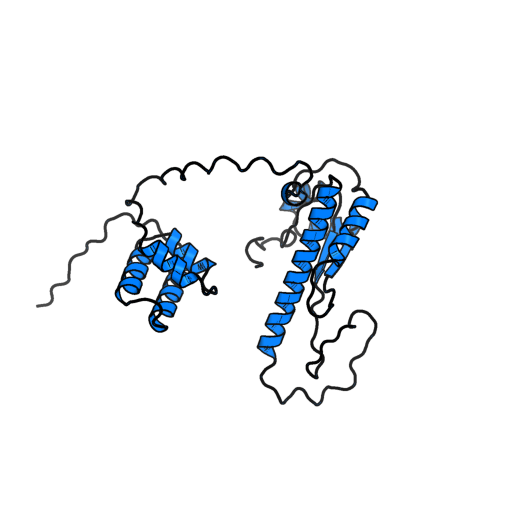57 ? -13.754 -12.910 5.458 1.00 89.06 157 ARG A C 1
ATOM 1151 O O . ARG A 1 157 ? -13.230 -14.016 5.416 1.00 89.06 157 ARG A O 1
ATOM 1158 N N . LEU A 1 158 ? -13.049 -11.779 5.369 1.00 86.00 158 LEU A N 1
ATOM 1159 C CA . LEU A 1 158 ? -11.590 -11.751 5.198 1.00 86.00 158 LEU A CA 1
ATOM 1160 C C . LEU A 1 158 ? -10.848 -12.302 6.420 1.00 86.00 158 LEU A C 1
ATOM 1162 O O . LEU A 1 158 ? -9.881 -13.042 6.267 1.00 86.00 158 LEU A O 1
ATOM 1166 N N . SER A 1 159 ? -11.296 -11.970 7.632 1.00 87.06 159 SER A N 1
ATOM 1167 C CA . SER A 1 159 ? -10.699 -12.498 8.862 1.00 87.06 159 SER A CA 1
ATOM 1168 C C . SER A 1 159 ? -10.876 -14.011 8.990 1.00 87.06 159 SER A C 1
ATOM 1170 O O . SER A 1 159 ? -9.954 -14.682 9.446 1.00 87.06 159 SER A O 1
ATOM 1172 N N . ALA A 1 160 ? -12.006 -14.557 8.531 1.00 87.81 160 ALA A N 1
ATOM 1173 C CA . ALA A 1 160 ? -12.268 -15.996 8.552 1.00 87.81 160 ALA A CA 1
ATOM 1174 C C . ALA A 1 160 ? -11.310 -16.815 7.662 1.00 87.81 160 ALA A C 1
ATOM 1176 O O . ALA A 1 160 ? -11.158 -18.013 7.885 1.00 87.81 160 ALA A O 1
ATOM 1177 N N . LEU A 1 161 ? -10.632 -16.187 6.691 1.00 86.12 161 LEU A N 1
ATOM 1178 C CA . LEU A 1 161 ? -9.646 -16.860 5.836 1.00 86.12 161 LEU A CA 1
ATOM 1179 C C . LEU A 1 161 ? -8.341 -17.206 6.575 1.00 86.12 161 LEU A C 1
ATOM 1181 O O . LEU A 1 161 ? -7.589 -18.065 6.119 1.00 86.12 161 LEU A O 1
ATOM 1185 N N . ASN A 1 162 ? -8.073 -16.564 7.720 1.00 85.25 162 ASN A N 1
ATOM 1186 C CA . ASN A 1 162 ? -6.902 -16.843 8.546 1.00 85.25 162 ASN A CA 1
ATOM 1187 C C . ASN A 1 162 ? -7.260 -16.802 10.039 1.00 85.25 162 ASN A C 1
ATOM 1189 O O . ASN A 1 162 ? -7.046 -15.798 10.730 1.00 85.25 162 ASN A O 1
ATOM 1193 N N . ALA A 1 163 ? -7.769 -17.931 10.541 1.00 84.94 163 ALA A N 1
ATOM 1194 C CA . ALA A 1 163 ? -8.188 -18.091 11.934 1.00 84.94 163 ALA A CA 1
ATOM 1195 C C . ALA A 1 163 ? -7.068 -17.759 12.938 1.00 84.94 163 ALA A C 1
ATOM 1197 O O . ALA A 1 163 ? -7.328 -17.158 13.981 1.00 84.94 163 ALA A O 1
ATOM 1198 N N . ALA A 1 164 ? -5.806 -18.058 12.604 1.00 86.12 164 ALA A N 1
ATOM 1199 C CA . ALA A 1 164 ? -4.661 -17.780 13.472 1.00 86.12 164 ALA A CA 1
ATOM 1200 C C . ALA A 1 164 ? -4.417 -16.275 13.703 1.00 86.12 164 ALA A C 1
ATOM 1202 O O . ALA A 1 164 ? -3.814 -15.895 14.707 1.00 86.12 164 ALA A O 1
ATOM 1203 N N . LYS A 1 165 ? -4.884 -15.401 12.799 1.00 82.62 165 LYS A N 1
ATOM 1204 C CA . LYS A 1 165 ? -4.713 -13.939 12.895 1.00 82.62 165 LYS A CA 1
ATOM 1205 C C . LYS A 1 165 ? -5.984 -13.179 13.266 1.00 82.62 165 LYS A C 1
ATOM 1207 O O . LYS A 1 165 ? -5.927 -11.958 13.425 1.00 82.62 165 LYS A O 1
ATOM 1212 N N . GLN A 1 166 ? -7.102 -13.871 13.473 1.00 84.75 166 GLN A N 1
ATOM 1213 C CA . GLN A 1 166 ? -8.405 -13.254 13.723 1.00 84.75 166 GLN A CA 1
ATOM 1214 C C . GLN A 1 166 ? -8.384 -12.243 14.885 1.00 84.75 166 GLN A C 1
ATOM 1216 O O . GLN A 1 166 ? -8.796 -11.098 14.712 1.00 84.75 166 GLN A O 1
ATOM 1221 N N . ALA A 1 167 ? -7.797 -12.604 16.031 1.00 86.44 167 ALA A N 1
ATOM 1222 C CA . ALA A 1 167 ? -7.716 -11.715 17.196 1.00 86.44 167 ALA A CA 1
ATOM 1223 C C . ALA A 1 167 ? -6.886 -10.435 16.951 1.00 86.44 167 ALA A C 1
ATOM 1225 O O . ALA A 1 167 ? -7.081 -9.423 17.627 1.00 86.44 167 ALA A O 1
ATOM 1226 N N . ALA A 1 168 ? -5.934 -10.463 16.012 1.00 84.62 168 ALA A N 1
ATOM 1227 C CA . ALA A 1 168 ? -5.193 -9.271 15.604 1.00 84.62 168 ALA A CA 1
ATOM 1228 C C . ALA A 1 168 ? -6.028 -8.407 14.646 1.00 84.62 168 ALA A C 1
ATOM 1230 O O . ALA A 1 168 ? -6.065 -7.188 14.790 1.00 84.62 168 ALA A O 1
ATOM 1231 N N . PHE A 1 169 ? -6.735 -9.041 13.710 1.00 87.00 169 PHE A N 1
ATOM 1232 C CA . PHE A 1 169 ? -7.604 -8.387 12.733 1.00 87.00 169 PHE A CA 1
ATOM 1233 C C . PHE A 1 169 ? -8.796 -7.661 13.363 1.00 87.00 169 PHE A C 1
ATOM 1235 O O . PHE A 1 169 ? -9.129 -6.554 12.940 1.00 87.00 169 PHE A O 1
ATOM 1242 N N . GLU A 1 170 ? -9.392 -8.224 14.414 1.00 86.38 170 GLU A N 1
ATOM 1243 C CA . GLU A 1 170 ? -10.506 -7.605 15.145 1.00 86.38 170 GLU A CA 1
ATOM 1244 C C . GLU A 1 170 ? -10.124 -6.275 15.812 1.00 86.38 170 GLU A C 1
ATOM 1246 O O . GLU A 1 170 ? -10.967 -5.393 15.965 1.00 86.38 170 GLU A O 1
ATOM 1251 N N . LYS A 1 171 ? -8.841 -6.090 16.149 1.00 88.56 171 LYS A N 1
ATOM 1252 C CA . LYS A 1 171 ? -8.319 -4.857 16.761 1.00 88.56 171 LYS A CA 1
ATOM 1253 C C . LYS A 1 171 ? -8.084 -3.732 15.751 1.00 88.56 171 LYS A C 1
ATOM 1255 O O . LYS A 1 171 ? -7.773 -2.615 16.160 1.00 88.56 171 LYS A O 1
ATOM 1260 N N . VAL A 1 172 ? -8.198 -4.006 14.451 1.00 90.56 172 VAL A N 1
ATOM 1261 C CA . VAL A 1 172 ? -7.983 -3.009 13.397 1.00 90.56 172 VAL A CA 1
ATOM 1262 C C . VAL A 1 172 ? -9.292 -2.236 13.158 1.00 90.56 172 VAL A C 1
ATOM 1264 O O . VAL A 1 172 ? -10.283 -2.833 12.721 1.00 90.56 172 VAL A O 1
ATOM 1267 N N . PRO A 1 173 ? -9.331 -0.914 13.416 1.00 89.69 173 PRO A N 1
ATOM 1268 C CA . PRO A 1 173 ? -10.577 -0.144 13.426 1.00 89.69 173 PRO A CA 1
ATOM 1269 C C . PRO A 1 173 ? -11.173 0.071 12.028 1.00 89.69 173 PRO A C 1
ATOM 1271 O O . PRO A 1 173 ? -12.395 0.107 11.885 1.00 89.69 173 PRO A O 1
ATOM 1274 N N . GLY A 1 174 ? -10.338 0.161 10.990 1.00 91.25 174 GLY A N 1
ATOM 1275 C CA . GLY A 1 174 ? -10.752 0.424 9.611 1.00 91.25 174 GLY A CA 1
ATOM 1276 C C . GLY A 1 174 ? -9.879 -0.313 8.601 1.00 91.25 174 GLY A C 1
ATOM 1277 O O . GLY A 1 174 ? -8.709 -0.579 8.862 1.00 91.25 174 GLY A O 1
ATOM 1278 N N . TRP A 1 175 ? -10.479 -0.696 7.476 1.00 92.44 175 TRP A N 1
ATOM 1279 C CA . TRP A 1 175 ? -9.854 -1.535 6.458 1.00 92.44 175 TRP A CA 1
ATOM 1280 C C . TRP A 1 175 ? -10.054 -0.898 5.089 1.00 92.44 175 TRP A C 1
ATOM 1282 O O . TRP A 1 175 ? -11.191 -0.679 4.665 1.00 92.44 175 TRP A O 1
ATOM 1292 N N . LEU A 1 176 ? -8.947 -0.640 4.401 1.00 93.62 176 LEU A N 1
ATOM 1293 C CA . LEU A 1 176 ? -8.941 -0.266 2.996 1.00 93.62 176 LEU A CA 1
ATOM 1294 C C . LEU A 1 176 ? -8.319 -1.414 2.207 1.00 93.62 176 LEU A C 1
ATOM 1296 O O . LEU A 1 176 ? -7.156 -1.756 2.414 1.00 93.62 176 LEU A O 1
ATOM 1300 N N . VAL A 1 177 ? -9.103 -2.015 1.320 1.00 90.88 177 VAL A N 1
ATOM 1301 C CA . VAL A 1 177 ? -8.615 -3.014 0.372 1.00 90.88 177 VAL A CA 1
ATOM 1302 C C . VAL A 1 177 ? -8.225 -2.286 -0.901 1.00 90.88 177 VAL A C 1
ATOM 1304 O O . VAL A 1 177 ? -9.025 -1.542 -1.470 1.00 90.88 177 VAL A O 1
ATOM 1307 N N . VAL A 1 178 ? -6.990 -2.508 -1.337 1.00 88.25 178 VAL A N 1
ATOM 1308 C CA . VAL A 1 178 ? -6.464 -1.949 -2.579 1.00 88.25 178 VAL A CA 1
ATOM 1309 C C . VAL A 1 178 ? -6.278 -3.088 -3.560 1.00 88.25 178 VAL A C 1
ATOM 1311 O O . VAL A 1 178 ? -5.592 -4.064 -3.259 1.00 88.25 178 VAL A O 1
ATOM 1314 N N . THR A 1 179 ? -6.904 -2.972 -4.724 1.00 83.75 179 THR A N 1
ATOM 1315 C CA . THR A 1 179 ? -6.687 -3.899 -5.838 1.00 83.75 179 THR A CA 1
ATOM 1316 C C . THR A 1 179 ? -6.129 -3.142 -7.030 1.00 83.75 179 THR A C 1
ATOM 1318 O O . THR A 1 179 ? -6.373 -1.944 -7.176 1.00 83.75 179 THR A O 1
ATOM 1321 N N . LEU A 1 180 ? -5.435 -3.858 -7.903 1.00 78.31 180 LEU A N 1
ATOM 1322 C CA . LEU A 1 180 ? -4.907 -3.338 -9.153 1.00 78.31 180 LEU A CA 1
ATOM 1323 C C . LEU A 1 180 ? -5.763 -3.848 -10.311 1.00 78.31 180 LEU A C 1
ATOM 1325 O O . LEU A 1 180 ? -6.004 -5.050 -10.423 1.00 78.31 180 LEU A O 1
ATOM 1329 N N . VAL A 1 181 ? -6.203 -2.935 -11.169 1.00 71.94 181 VAL A N 1
ATOM 1330 C CA . VAL A 1 181 ? -6.720 -3.263 -12.497 1.00 71.94 181 VAL A CA 1
ATOM 1331 C C . VAL A 1 181 ? -5.583 -2.994 -13.466 1.00 71.94 181 VAL A C 1
ATOM 1333 O O . VAL A 1 181 ? -5.235 -1.841 -13.702 1.00 71.94 181 VAL A O 1
ATOM 1336 N N . ALA A 1 182 ? -4.966 -4.066 -13.960 1.00 58.75 182 ALA A N 1
ATOM 1337 C CA . ALA A 1 182 ? -3.873 -3.951 -14.912 1.00 58.75 182 ALA A CA 1
ATOM 1338 C C . ALA A 1 182 ? -4.376 -3.306 -16.206 1.00 58.75 182 ALA A C 1
ATOM 1340 O O . ALA A 1 182 ? -5.453 -3.643 -16.707 1.00 58.75 182 ALA A O 1
ATOM 1341 N N . SER A 1 183 ? -3.577 -2.398 -16.749 1.00 57.81 183 SER A N 1
ATOM 1342 C CA . SER A 1 183 ? -3.799 -1.833 -18.067 1.00 57.81 183 SER A CA 1
ATOM 1343 C C . SER A 1 183 ? -3.617 -2.925 -19.112 1.00 57.81 183 SER A C 1
ATOM 1345 O O . SER A 1 183 ? -2.557 -3.545 -19.210 1.00 57.81 183 SER A O 1
ATOM 1347 N N . ASP A 1 184 ? -4.647 -3.138 -19.923 1.00 50.16 184 ASP A N 1
ATOM 1348 C CA . ASP A 1 184 ? -4.552 -4.006 -21.089 1.00 50.16 184 ASP A CA 1
ATOM 1349 C C . ASP A 1 184 ? -4.121 -3.190 -22.308 1.00 50.16 184 ASP A C 1
ATOM 1351 O O . ASP A 1 184 ? -4.695 -2.135 -22.601 1.00 50.16 184 ASP A O 1
ATOM 1355 N N . LEU A 1 185 ? -3.171 -3.717 -23.082 1.00 47.84 185 LEU A N 1
ATOM 1356 C CA . LEU A 1 185 ? -2.961 -3.233 -24.444 1.00 47.84 185 LEU A CA 1
ATOM 1357 C C . LEU A 1 185 ? -4.160 -3.634 -25.305 1.00 47.84 185 LEU A C 1
ATOM 1359 O O . LEU A 1 185 ? -4.626 -4.779 -25.262 1.00 47.84 185 LEU A O 1
ATOM 1363 N N . ALA A 1 186 ? -4.649 -2.696 -26.113 1.00 50.34 186 ALA A N 1
ATOM 1364 C CA . ALA A 1 186 ? -5.591 -3.027 -27.164 1.00 50.34 186 ALA A CA 1
ATOM 1365 C C . ALA A 1 186 ? -4.924 -3.987 -28.174 1.00 50.34 186 ALA A C 1
ATOM 1367 O O . ALA A 1 186 ? -3.695 -4.015 -28.300 1.00 50.34 186 ALA A O 1
ATOM 1368 N N . PRO A 1 187 ? -5.707 -4.788 -28.917 1.00 40.84 187 PRO A N 1
ATOM 1369 C CA . PRO A 1 187 ? -5.165 -5.757 -29.874 1.00 40.84 187 PRO A CA 1
ATOM 1370 C C . PRO A 1 187 ? -4.275 -5.164 -30.985 1.00 40.84 187 PRO A C 1
ATOM 1372 O O . PRO A 1 187 ? -3.565 -5.914 -31.649 1.00 40.84 187 PRO A O 1
ATOM 1375 N N . ASP A 1 188 ? -4.316 -3.847 -31.202 1.00 43.22 188 ASP A N 1
ATOM 1376 C CA . ASP A 1 188 ? -3.491 -3.088 -32.153 1.00 43.22 188 ASP A CA 1
ATOM 1377 C C . ASP A 1 188 ? -2.211 -2.490 -31.527 1.00 43.22 188 ASP A C 1
ATOM 1379 O O . ASP A 1 188 ? -1.468 -1.776 -32.196 1.00 43.22 188 ASP A O 1
ATOM 1383 N N . GLY A 1 189 ? -1.939 -2.784 -30.251 1.00 44.38 189 GLY A N 1
ATOM 1384 C CA . GLY A 1 189 ? -0.802 -2.243 -29.506 1.00 44.38 189 GLY A CA 1
ATOM 1385 C C . GLY A 1 189 ? -1.018 -0.829 -28.956 1.00 44.38 189 GLY A C 1
ATOM 1386 O O . GLY A 1 189 ? -0.091 -0.282 -28.359 1.00 44.38 189 GLY A O 1
ATOM 1387 N N . SER A 1 190 ? -2.207 -0.236 -29.122 1.00 45.22 190 SER A N 1
ATOM 1388 C CA . SER A 1 190 ? -2.556 1.049 -28.508 1.00 45.22 190 SER A CA 1
ATOM 1389 C C . SER A 1 190 ? -2.928 0.896 -27.025 1.00 45.22 190 SER A C 1
ATOM 1391 O O . SER A 1 190 ? -3.399 -0.153 -26.574 1.00 45.22 190 SER A O 1
ATOM 1393 N N . PHE A 1 191 ? -2.700 1.948 -26.236 1.00 48.78 191 PHE A N 1
ATOM 1394 C CA . PHE A 1 191 ? -3.072 1.985 -24.820 1.00 48.78 191 PHE A CA 1
ATOM 1395 C C . PHE A 1 191 ? -4.549 2.356 -24.677 1.00 48.78 191 PHE A C 1
ATOM 1397 O O . PHE A 1 191 ? -4.981 3.405 -25.156 1.00 48.78 191 PHE A O 1
ATOM 1404 N N . ASN A 1 192 ? -5.331 1.515 -23.995 1.00 47.03 192 ASN A N 1
ATOM 1405 C CA . ASN A 1 192 ? -6.717 1.834 -23.680 1.00 47.03 192 ASN A CA 1
ATOM 1406 C C . ASN A 1 192 ? -6.774 2.687 -22.404 1.00 47.03 192 ASN A C 1
ATOM 1408 O O . ASN A 1 192 ? -6.879 2.163 -21.300 1.00 47.03 192 ASN A O 1
ATOM 1412 N N . THR A 1 193 ? -6.741 4.011 -22.558 1.00 46.84 193 THR A N 1
ATOM 1413 C CA . THR A 1 193 ? -6.883 4.993 -21.464 1.00 46.84 193 THR A CA 1
ATOM 1414 C C . THR A 1 193 ? -8.278 5.006 -20.814 1.00 46.84 193 THR A C 1
ATOM 1416 O O . THR A 1 193 ? -8.552 5.834 -19.953 1.00 46.84 193 THR A O 1
ATOM 1419 N N . LYS A 1 194 ? -9.197 4.120 -21.232 1.00 38.50 194 LYS A N 1
ATOM 1420 C CA . LYS A 1 194 ? -10.634 4.206 -20.929 1.00 38.50 194 LYS A CA 1
ATOM 1421 C C . LYS A 1 194 ? -11.305 2.887 -20.544 1.00 38.50 194 LYS A C 1
ATOM 1423 O O . LYS A 1 194 ? -12.529 2.813 -20.520 1.00 38.50 194 LYS A O 1
ATOM 1428 N N . LYS A 1 195 ? -10.569 1.845 -20.151 1.00 40.53 195 LYS A N 1
ATOM 1429 C CA . LYS A 1 195 ? -11.171 0.561 -19.721 1.00 40.53 195 LYS A CA 1
ATOM 1430 C C . LYS A 1 195 ? -11.768 0.578 -18.295 1.00 40.53 195 LYS A C 1
ATOM 1432 O O . LYS A 1 195 ? -11.846 -0.453 -17.636 1.00 40.53 195 LYS A O 1
ATOM 1437 N N . GLY A 1 196 ? -12.191 1.755 -17.825 1.00 34.84 196 GLY A N 1
ATOM 1438 C CA . GLY A 1 196 ? -13.060 1.956 -16.661 1.00 34.84 196 GLY A CA 1
ATOM 1439 C C . GLY A 1 196 ? -14.459 2.492 -17.004 1.00 34.84 196 GLY A C 1
ATOM 1440 O O . GLY A 1 196 ? -15.283 2.593 -16.103 1.00 34.84 196 GLY A O 1
ATOM 1441 N N . LEU A 1 197 ? -14.752 2.828 -18.270 1.00 33.88 197 LEU A N 1
ATOM 1442 C CA . LEU A 1 197 ? -16.023 3.443 -18.681 1.00 33.88 197 LEU A CA 1
ATOM 1443 C C . LEU A 1 197 ? -16.515 2.891 -20.037 1.00 33.88 197 LEU A C 1
ATOM 1445 O O . LEU A 1 197 ? -16.480 3.610 -21.020 1.00 33.88 197 LEU A O 1
ATOM 1449 N N . GLU A 1 198 ? -17.048 1.661 -20.061 1.00 31.45 198 GLU A N 1
ATOM 1450 C CA . GLU A 1 198 ? -17.885 1.069 -21.143 1.00 31.45 198 GLU A CA 1
ATOM 1451 C C . GLU A 1 198 ? -17.216 0.054 -22.119 1.00 31.45 198 GLU A C 1
ATOM 1453 O O . GLU A 1 198 ? -16.128 0.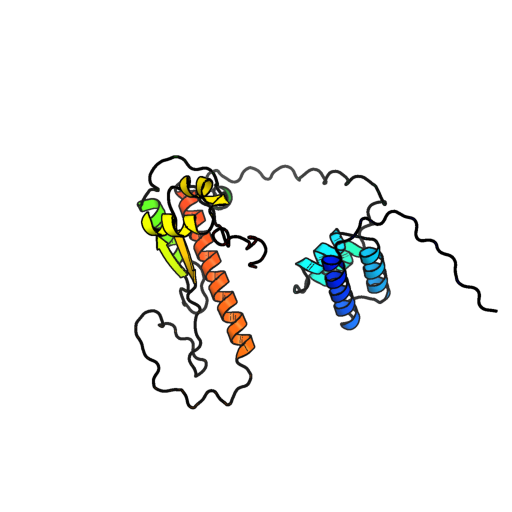243 -22.661 1.00 31.45 198 GLU A O 1
ATOM 1458 N N . GLU A 1 199 ? -17.908 -1.079 -22.307 1.00 35.97 199 GLU A N 1
ATOM 1459 C CA . GLU A 1 199 ? -17.655 -2.249 -23.186 1.00 35.97 199 GLU A CA 1
ATOM 1460 C C . GLU A 1 199 ? -18.258 -2.064 -24.614 1.00 35.97 199 GLU A C 1
ATOM 1462 O O . GLU A 1 199 ? -19.008 -1.105 -24.792 1.00 35.97 199 GLU A O 1
ATOM 1467 N N . PRO A 1 200 ? -18.127 -2.988 -25.619 1.00 44.19 200 PRO A N 1
ATOM 1468 C CA . PRO A 1 200 ? -17.208 -4.132 -25.813 1.00 44.19 200 PRO A CA 1
ATOM 1469 C C . PRO A 1 200 ? -16.612 -4.332 -27.257 1.00 44.19 200 PRO A C 1
ATOM 1471 O O . PRO A 1 200 ? -17.291 -4.337 -28.283 1.00 44.19 200 PRO A O 1
ATOM 1474 N N . ALA A 1 201 ? -15.308 -4.632 -27.306 1.00 34.81 201 ALA A N 1
ATOM 1475 C CA . ALA A 1 201 ? -14.613 -5.795 -27.916 1.00 34.81 201 ALA A CA 1
ATOM 1476 C C . ALA A 1 201 ? -14.834 -6.364 -29.355 1.00 34.81 201 ALA A C 1
ATOM 1478 O O . ALA A 1 201 ? -14.091 -7.274 -29.722 1.00 34.81 201 ALA A O 1
ATOM 1479 N N . ALA A 1 202 ? -15.732 -5.906 -30.231 1.00 31.62 202 ALA A N 1
ATOM 1480 C CA . ALA A 1 202 ? -16.106 -6.753 -31.392 1.00 31.62 202 ALA A CA 1
ATOM 1481 C C . ALA A 1 202 ? -15.264 -6.688 -32.702 1.00 31.62 202 ALA A C 1
ATOM 1483 O O . ALA A 1 202 ? -15.590 -7.414 -33.639 1.00 31.62 202 ALA A O 1
ATOM 1484 N N . ARG A 1 203 ? -14.213 -5.861 -32.857 1.00 35.69 203 ARG A N 1
ATOM 1485 C CA . ARG A 1 203 ? -13.669 -5.565 -34.216 1.00 35.69 203 ARG A CA 1
ATOM 1486 C C . ARG A 1 203 ? -12.236 -5.972 -34.579 1.00 35.69 203 ARG A C 1
ATOM 1488 O O . ARG A 1 203 ? -11.876 -5.797 -35.737 1.00 35.69 203 ARG A O 1
ATOM 1495 N N . TYR A 1 204 ? -11.436 -6.563 -33.690 1.00 40.31 204 TYR A N 1
ATOM 1496 C CA . TYR A 1 204 ? -9.987 -6.709 -33.953 1.00 40.31 204 TYR A CA 1
ATOM 1497 C C . TYR A 1 204 ? -9.386 -8.121 -33.841 1.00 40.31 204 TYR A C 1
ATOM 1499 O O . TYR A 1 204 ? -8.168 -8.279 -33.794 1.00 40.31 204 TYR A O 1
ATOM 1507 N N . HIS A 1 205 ? -10.197 -9.180 -33.894 1.00 33.91 205 HIS A N 1
ATOM 1508 C CA . HIS A 1 205 ? -9.691 -10.560 -33.810 1.00 33.91 205 HIS A CA 1
ATOM 1509 C C . HIS A 1 205 ? -8.792 -11.009 -34.993 1.00 33.91 205 HIS A C 1
ATOM 1511 O O . HIS A 1 205 ? -8.198 -12.083 -34.929 1.00 33.91 205 HIS A O 1
ATOM 1517 N N . ALA A 1 206 ? -8.642 -10.208 -36.056 1.00 35.44 206 ALA A N 1
ATOM 1518 C CA . ALA A 1 206 ? -7.929 -10.604 -37.276 1.00 35.44 206 ALA A CA 1
ATOM 1519 C C . ALA A 1 206 ? -6.421 -10.247 -37.323 1.00 35.44 206 ALA A C 1
ATOM 1521 O O . ALA A 1 206 ? -5.698 -10.866 -38.099 1.00 35.44 206 ALA A O 1
ATOM 1522 N N . ALA A 1 207 ? -5.917 -9.308 -36.507 1.00 36.38 207 ALA A N 1
ATOM 1523 C CA . ALA A 1 207 ? -4.563 -8.742 -36.687 1.00 36.38 207 ALA A CA 1
ATOM 1524 C C . ALA A 1 207 ? -3.446 -9.370 -35.814 1.00 36.38 207 ALA A C 1
ATOM 1526 O O . ALA A 1 207 ? -2.266 -9.247 -36.129 1.00 36.38 207 ALA A O 1
ATOM 1527 N N . SER A 1 208 ? -3.794 -10.087 -34.739 1.00 36.69 208 SER A N 1
ATOM 1528 C CA . SER A 1 208 ? -2.854 -10.516 -33.680 1.00 36.69 208 SER A CA 1
ATOM 1529 C C . SER A 1 208 ? -1.882 -11.656 -34.047 1.00 36.69 208 SER A C 1
ATOM 1531 O O . SER A 1 208 ? -1.056 -12.033 -33.216 1.00 36.69 208 SER A O 1
ATOM 1533 N N . ARG A 1 209 ? -1.941 -12.249 -35.245 1.00 38.72 209 ARG A N 1
ATOM 1534 C CA . ARG A 1 209 ? -1.104 -13.424 -35.571 1.00 38.72 209 ARG A CA 1
ATOM 1535 C C . ARG A 1 209 ? 0.318 -13.102 -36.053 1.00 38.72 209 ARG A C 1
ATOM 1537 O O . ARG A 1 209 ? 1.083 -14.037 -36.262 1.00 38.72 209 ARG A O 1
ATOM 1544 N N . THR A 1 210 ? 0.699 -11.831 -36.196 1.00 42.97 210 THR A N 1
ATOM 1545 C CA . THR A 1 210 ? 1.866 -11.481 -37.033 1.00 42.97 210 THR A CA 1
ATOM 1546 C C . THR A 1 210 ? 3.086 -10.904 -36.300 1.00 42.97 210 THR A C 1
ATOM 1548 O O . THR A 1 210 ? 4.148 -10.823 -36.906 1.00 42.97 210 THR A O 1
ATOM 1551 N N . LEU A 1 211 ? 3.016 -10.522 -35.019 1.00 42.00 211 LEU A N 1
ATOM 1552 C CA . LEU A 1 211 ? 4.134 -9.825 -34.352 1.00 42.00 211 LEU A CA 1
ATOM 1553 C C . LEU A 1 211 ? 4.550 -10.516 -33.046 1.00 42.00 211 LEU A C 1
ATOM 1555 O O . LEU A 1 211 ? 3.995 -10.266 -31.980 1.00 42.00 211 LEU A O 1
ATOM 1559 N N . GLY A 1 212 ? 5.580 -11.364 -33.125 1.00 40.28 212 GLY A N 1
ATOM 1560 C CA . GLY A 1 212 ? 6.199 -12.097 -32.007 1.00 40.28 212 GLY A CA 1
ATOM 1561 C C . GLY A 1 212 ? 6.915 -11.245 -30.940 1.00 40.28 212 GLY A C 1
ATOM 1562 O O . GLY A 1 212 ? 7.822 -11.746 -30.287 1.00 40.28 212 GLY A O 1
ATOM 1563 N N . GLY A 1 213 ? 6.533 -9.976 -30.754 1.00 40.81 213 GLY A N 1
ATOM 1564 C CA . GLY A 1 213 ? 7.149 -9.023 -29.817 1.00 40.81 213 GLY A CA 1
ATOM 1565 C C . GLY A 1 213 ? 6.334 -8.713 -28.552 1.00 40.81 213 GLY A C 1
ATOM 1566 O O . GLY A 1 213 ? 6.739 -7.864 -27.765 1.00 40.81 213 GLY A O 1
ATOM 1567 N N . SER A 1 214 ? 5.183 -9.360 -2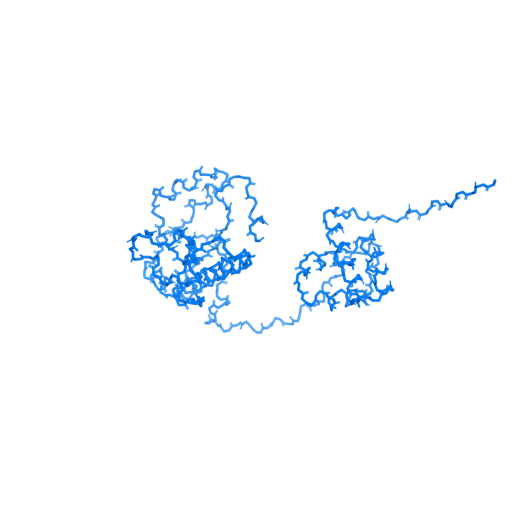8.328 1.00 48.66 214 SER A N 1
ATOM 1568 C CA . SER A 1 214 ? 4.218 -8.879 -27.324 1.00 48.66 214 SER A CA 1
ATOM 1569 C C . SER A 1 214 ? 4.645 -9.112 -25.860 1.00 48.66 214 SER A C 1
ATOM 1571 O O . SER A 1 214 ? 4.408 -8.265 -25.005 1.00 48.66 214 SER A O 1
ATOM 1573 N N . ARG A 1 215 ? 5.334 -10.210 -25.527 1.00 39.62 215 ARG A N 1
ATOM 1574 C CA . ARG A 1 215 ? 5.463 -10.661 -24.123 1.00 39.62 215 ARG A CA 1
ATOM 1575 C C . ARG A 1 215 ? 6.299 -9.746 -23.206 1.00 39.62 215 ARG A C 1
ATOM 1577 O O . ARG A 1 215 ? 5.985 -9.640 -22.025 1.00 39.62 215 ARG A O 1
ATOM 1584 N N . LEU A 1 216 ? 7.327 -9.073 -23.734 1.00 36.94 216 LEU A N 1
ATOM 1585 C CA . LEU A 1 216 ? 8.195 -8.163 -22.960 1.00 36.94 216 LEU A CA 1
ATOM 1586 C C . LEU A 1 216 ? 7.527 -6.818 -22.639 1.00 36.94 216 LEU A C 1
ATOM 1588 O O . LEU A 1 216 ? 7.734 -6.273 -21.558 1.00 36.94 216 LEU A O 1
ATOM 1592 N N . ILE A 1 217 ? 6.697 -6.303 -23.549 1.00 44.34 217 ILE A N 1
ATOM 1593 C CA . ILE A 1 217 ? 5.973 -5.040 -23.350 1.00 44.34 217 ILE A CA 1
ATOM 1594 C C . ILE A 1 217 ? 4.910 -5.216 -22.252 1.00 44.34 217 ILE A C 1
ATOM 1596 O O . ILE A 1 217 ? 4.796 -4.377 -21.361 1.00 44.34 217 ILE A O 1
ATOM 1600 N N . TRP A 1 218 ? 4.203 -6.352 -22.255 1.00 38.66 218 TRP A N 1
ATOM 1601 C CA . TRP A 1 218 ? 3.205 -6.696 -21.234 1.00 38.66 218 TRP A CA 1
ATOM 1602 C C . TRP A 1 218 ? 3.801 -6.857 -19.825 1.00 38.66 218 TRP A C 1
ATOM 1604 O O . TRP A 1 218 ? 3.233 -6.346 -18.861 1.00 38.66 218 TRP A O 1
ATOM 1614 N N . ALA A 1 219 ? 4.958 -7.518 -19.690 1.00 45.44 219 ALA A N 1
ATOM 1615 C CA . ALA A 1 219 ? 5.625 -7.683 -18.392 1.00 45.44 219 ALA A CA 1
ATOM 1616 C C . ALA A 1 219 ? 6.052 -6.336 -17.775 1.00 45.44 219 ALA A C 1
ATOM 1618 O O . ALA A 1 219 ? 5.986 -6.151 -16.559 1.00 45.44 219 ALA A O 1
ATOM 1619 N N . ASN A 1 220 ? 6.440 -5.374 -18.617 1.00 56.47 220 ASN A N 1
ATOM 1620 C CA . ASN A 1 220 ? 6.823 -4.038 -18.173 1.00 56.47 220 ASN A CA 1
ATOM 1621 C C . ASN A 1 220 ? 5.603 -3.222 -17.698 1.00 56.47 220 ASN A C 1
ATOM 1623 O O . ASN A 1 220 ? 5.677 -2.551 -16.674 1.00 56.47 220 ASN A O 1
ATOM 1627 N N . LEU A 1 221 ? 4.457 -3.333 -18.378 1.00 60.53 221 LEU A N 1
ATOM 1628 C CA . LEU A 1 221 ? 3.265 -2.536 -18.063 1.00 60.53 221 LEU A CA 1
ATOM 1629 C C . LEU A 1 221 ? 2.605 -2.931 -16.732 1.00 60.53 221 LEU A C 1
ATOM 1631 O O . LEU A 1 221 ? 2.304 -2.064 -15.917 1.00 60.53 221 LEU A O 1
ATOM 1635 N N . ILE A 1 222 ? 2.465 -4.232 -16.455 1.00 63.44 222 ILE A N 1
ATOM 1636 C CA . ILE A 1 222 ? 1.928 -4.714 -15.167 1.00 63.44 222 ILE A CA 1
ATOM 1637 C C . ILE A 1 222 ? 2.833 -4.274 -14.006 1.00 63.44 222 ILE A C 1
ATOM 1639 O O . ILE A 1 222 ? 2.348 -3.868 -12.951 1.00 63.44 222 ILE A O 1
ATOM 1643 N N . THR A 1 223 ? 4.152 -4.310 -14.213 1.00 67.94 223 THR A N 1
ATOM 1644 C CA . THR A 1 223 ? 5.133 -3.849 -13.219 1.00 67.94 223 THR A CA 1
ATOM 1645 C C . THR A 1 223 ? 4.998 -2.344 -12.960 1.00 67.94 223 THR A C 1
ATOM 1647 O O . THR A 1 223 ? 5.072 -1.907 -11.811 1.00 67.94 223 THR A O 1
ATOM 1650 N N . GLN A 1 224 ? 4.745 -1.549 -14.004 1.00 72.19 224 GLN A N 1
ATOM 1651 C CA . GLN A 1 224 ? 4.506 -0.107 -13.889 1.00 72.19 224 GLN A CA 1
ATOM 1652 C C . GLN A 1 224 ? 3.206 0.212 -13.144 1.00 72.19 224 GLN A C 1
ATOM 1654 O O . GLN A 1 224 ? 3.227 1.038 -12.233 1.00 72.19 224 GLN A O 1
ATOM 1659 N N . ASP A 1 225 ? 2.101 -0.468 -13.459 1.00 77.25 225 ASP A N 1
ATOM 1660 C CA . ASP A 1 225 ? 0.833 -0.269 -12.747 1.00 77.25 225 ASP A CA 1
ATOM 1661 C C . ASP A 1 225 ? 0.941 -0.699 -11.276 1.00 77.25 225 ASP A C 1
ATOM 1663 O O . ASP A 1 225 ? 0.394 -0.047 -10.384 1.00 77.25 225 ASP A O 1
ATOM 1667 N N . HIS A 1 226 ? 1.700 -1.763 -10.992 1.00 81.81 226 HIS A N 1
ATOM 1668 C CA . HIS A 1 226 ? 1.981 -2.186 -9.623 1.00 81.81 226 HIS A CA 1
ATOM 1669 C C . HIS A 1 226 ? 2.775 -1.121 -8.856 1.00 81.81 226 HIS A C 1
ATOM 1671 O O . HIS A 1 226 ? 2.430 -0.796 -7.718 1.00 81.81 226 HIS A O 1
ATOM 1677 N N . ALA A 1 227 ? 3.795 -0.529 -9.485 1.00 84.19 227 ALA A N 1
ATOM 1678 C CA . ALA A 1 227 ? 4.551 0.580 -8.905 1.00 84.19 227 ALA A CA 1
ATOM 1679 C C . ALA A 1 227 ? 3.668 1.819 -8.663 1.00 84.19 227 ALA A C 1
ATOM 1681 O O . ALA A 1 227 ? 3.766 2.437 -7.602 1.00 84.19 227 ALA A O 1
ATOM 1682 N N . ALA A 1 228 ? 2.763 2.140 -9.592 1.00 86.69 228 ALA A N 1
ATOM 1683 C CA . ALA A 1 228 ? 1.795 3.225 -9.441 1.00 86.69 228 ALA A CA 1
ATOM 1684 C C . ALA A 1 228 ? 0.839 2.979 -8.259 1.00 86.69 228 ALA A C 1
ATOM 1686 O O . ALA A 1 228 ? 0.644 3.859 -7.420 1.00 86.69 228 ALA A O 1
ATOM 1687 N N . CYS A 1 229 ? 0.307 1.760 -8.120 1.00 90.69 229 CYS A N 1
ATOM 1688 C CA . CYS A 1 229 ? -0.503 1.365 -6.965 1.00 90.69 229 CYS A CA 1
ATOM 1689 C C . CYS A 1 229 ? 0.278 1.448 -5.646 1.00 90.69 229 CYS A C 1
ATOM 1691 O O . CYS A 1 229 ? -0.252 1.946 -4.654 1.00 90.69 229 CYS A O 1
ATOM 1693 N N . ALA A 1 230 ? 1.538 1.006 -5.616 1.00 93.38 230 ALA A N 1
ATOM 1694 C CA . ALA A 1 230 ? 2.381 1.116 -4.426 1.00 93.38 230 ALA A CA 1
ATOM 1695 C C . ALA A 1 230 ? 2.627 2.584 -4.031 1.00 93.38 230 ALA A C 1
ATOM 1697 O O . ALA A 1 230 ? 2.548 2.926 -2.849 1.00 93.38 230 ALA A O 1
ATOM 1698 N N . ALA A 1 231 ? 2.854 3.466 -5.010 1.00 95.75 231 ALA A N 1
ATOM 1699 C CA . ALA A 1 231 ? 2.967 4.903 -4.777 1.00 95.75 231 ALA A CA 1
ATOM 1700 C C . ALA A 1 231 ? 1.656 5.501 -4.234 1.00 95.75 231 ALA A C 1
ATOM 1702 O O . ALA A 1 231 ? 1.687 6.281 -3.282 1.00 95.75 231 ALA A O 1
ATOM 1703 N N . ALA A 1 232 ? 0.501 5.078 -4.756 1.00 96.25 232 ALA A N 1
ATOM 1704 C CA . ALA A 1 232 ? -0.808 5.501 -4.256 1.00 96.25 232 ALA A CA 1
ATOM 1705 C C . ALA A 1 232 ? -1.046 5.069 -2.801 1.00 96.25 232 ALA A C 1
ATOM 1707 O O . ALA A 1 232 ? -1.491 5.872 -1.977 1.00 96.25 232 ALA A O 1
ATOM 1708 N N . VAL A 1 233 ? -0.677 3.832 -2.446 1.00 97.06 233 VAL A N 1
ATOM 1709 C CA . VAL A 1 233 ? -0.726 3.336 -1.060 1.00 97.06 233 VAL A CA 1
ATOM 1710 C C . VAL A 1 233 ? 0.200 4.148 -0.152 1.00 97.06 233 VAL A C 1
ATOM 1712 O O . VAL A 1 233 ? -0.184 4.503 0.963 1.00 97.06 233 VAL A O 1
ATOM 1715 N N . GLN A 1 234 ? 1.401 4.494 -0.618 1.00 96.81 234 GLN A N 1
ATOM 1716 C CA . GLN A 1 234 ? 2.325 5.330 0.146 1.00 96.81 234 GLN A CA 1
ATOM 1717 C C . GLN A 1 234 ? 1.766 6.742 0.379 1.00 96.81 234 GLN A C 1
ATOM 1719 O O . GLN A 1 234 ? 1.781 7.210 1.519 1.00 96.81 234 GLN A O 1
ATOM 1724 N N . ASN A 1 235 ? 1.226 7.398 -0.652 1.00 97.25 235 ASN A N 1
ATOM 1725 C CA . ASN A 1 235 ? 0.591 8.713 -0.524 1.00 97.25 235 ASN A CA 1
ATOM 1726 C C . ASN A 1 235 ? -0.580 8.684 0.470 1.00 97.25 235 ASN A C 1
ATOM 1728 O O . ASN A 1 235 ? -0.676 9.551 1.341 1.00 97.25 235 ASN A O 1
ATOM 1732 N N . PHE A 1 236 ? -1.424 7.650 0.389 1.00 96.88 236 PHE A N 1
ATOM 1733 C CA . PHE A 1 236 ? -2.518 7.421 1.331 1.00 96.88 236 PHE A CA 1
ATOM 1734 C C . PHE A 1 236 ? -2.009 7.354 2.780 1.00 96.88 236 PHE A C 1
ATOM 1736 O O . PHE A 1 236 ? -2.502 8.064 3.658 1.00 96.88 236 PHE A O 1
ATOM 1743 N N . MET A 1 237 ? -0.981 6.540 3.042 1.00 96.81 237 MET A N 1
ATOM 1744 C CA . MET A 1 237 ? -0.422 6.374 4.389 1.00 96.81 237 MET A CA 1
ATOM 1745 C C . MET A 1 237 ? 0.253 7.643 4.924 1.00 96.81 237 MET A C 1
ATOM 1747 O O . MET A 1 237 ? 0.168 7.907 6.124 1.00 96.81 237 MET A O 1
ATOM 1751 N N . LEU A 1 238 ? 0.917 8.424 4.066 1.00 95.62 238 LEU A N 1
ATOM 1752 C CA . LEU A 1 238 ? 1.509 9.711 4.447 1.00 95.62 238 LEU A CA 1
ATOM 1753 C C . LEU A 1 238 ? 0.430 10.735 4.821 1.00 95.62 238 LEU A C 1
ATOM 1755 O O . LEU A 1 238 ? 0.552 11.391 5.853 1.00 95.62 238 LEU A O 1
ATOM 1759 N N . SER A 1 239 ? -0.650 10.818 4.039 1.00 93.94 239 SER A N 1
ATOM 1760 C CA . SER A 1 239 ? -1.791 11.696 4.332 1.00 93.94 239 SER A CA 1
ATOM 1761 C C . SER A 1 239 ? -2.476 11.322 5.654 1.00 93.94 239 SER A C 1
ATOM 1763 O O . SER A 1 239 ? -2.759 12.191 6.482 1.00 93.94 239 SER A O 1
ATOM 1765 N N . LEU A 1 240 ? -2.647 10.022 5.929 1.00 92.94 240 LEU A N 1
ATOM 1766 C CA . LEU A 1 240 ? -3.132 9.565 7.234 1.00 92.94 240 LEU A CA 1
ATOM 1767 C C . LEU A 1 240 ? -2.195 9.973 8.375 1.00 92.94 240 LEU A C 1
ATOM 1769 O O . LEU A 1 240 ? -2.669 10.473 9.395 1.00 92.94 240 LEU A O 1
ATOM 1773 N N . ALA A 1 241 ? -0.881 9.803 8.203 1.00 91.62 241 ALA A N 1
ATOM 1774 C CA . ALA A 1 241 ? 0.097 10.187 9.217 1.00 91.62 241 ALA A CA 1
ATOM 1775 C C . ALA A 1 241 ? 0.055 11.696 9.509 1.00 91.62 241 ALA A C 1
ATOM 1777 O O . ALA A 1 241 ? 0.094 12.086 10.675 1.00 91.62 241 ALA A O 1
ATOM 1778 N N . ALA A 1 242 ? -0.116 12.530 8.479 1.00 86.38 242 ALA A N 1
ATOM 1779 C CA . ALA A 1 242 ? -0.292 13.977 8.615 1.00 86.38 242 ALA A CA 1
ATOM 1780 C C . ALA A 1 242 ? -1.553 14.349 9.415 1.00 86.38 242 ALA A C 1
ATOM 1782 O O . ALA A 1 242 ? -1.556 15.316 10.171 1.00 86.38 242 ALA A O 1
ATOM 1783 N N . ALA A 1 243 ? -2.614 13.548 9.301 1.00 85.38 243 ALA A N 1
ATOM 1784 C CA . ALA A 1 243 ? -3.833 13.683 10.096 1.00 85.38 243 ALA A CA 1
ATOM 1785 C C . ALA A 1 243 ? -3.739 13.022 11.490 1.00 85.38 243 ALA A C 1
ATOM 1787 O O . ALA A 1 243 ? -4.758 12.863 12.162 1.00 85.38 243 ALA A O 1
ATOM 1788 N N . GLY A 1 244 ? -2.553 12.570 11.918 1.00 87.12 244 GLY A N 1
ATOM 1789 C CA . GLY A 1 244 ? -2.357 11.870 13.193 1.00 87.12 244 GLY A CA 1
ATOM 1790 C C . GLY A 1 244 ? -2.959 10.459 13.235 1.00 87.12 244 GLY A C 1
ATOM 1791 O O . GLY A 1 244 ? -3.145 9.892 14.313 1.00 87.12 244 GLY A O 1
ATOM 1792 N N . THR A 1 245 ? -3.278 9.879 12.076 1.00 90.25 245 THR A N 1
ATOM 1793 C CA . THR A 1 245 ? -3.892 8.554 11.946 1.00 90.25 245 THR A CA 1
ATOM 1794 C C . THR A 1 245 ? -2.843 7.506 11.572 1.00 90.25 245 THR A C 1
ATOM 1796 O O . THR A 1 245 ? -2.206 7.566 10.522 1.00 90.25 245 THR A O 1
ATOM 1799 N N . GLY A 1 246 ? -2.663 6.507 12.438 1.00 91.56 246 GLY A N 1
ATOM 1800 C CA . GLY A 1 246 ? -1.742 5.395 12.199 1.00 91.56 246 GLY A CA 1
ATOM 1801 C C . GLY A 1 246 ? -2.270 4.402 11.162 1.00 91.56 246 GLY A C 1
ATOM 1802 O O . GLY A 1 246 ? -3.462 4.104 11.127 1.00 91.56 246 GLY A O 1
ATOM 1803 N N . SER A 1 247 ? -1.377 3.838 10.349 1.00 94.06 247 SER A N 1
ATOM 1804 C CA . SER A 1 247 ? -1.718 2.845 9.325 1.00 94.06 247 SER A CA 1
ATOM 1805 C C . SER A 1 247 ? -0.651 1.756 9.214 1.00 94.06 247 SER A C 1
ATOM 1807 O O . SER A 1 247 ? 0.468 1.899 9.708 1.00 94.06 247 SER A O 1
ATOM 1809 N N . THR A 1 248 ? -1.006 0.635 8.590 1.00 93.19 248 THR A N 1
ATOM 1810 C CA . THR A 1 248 ? -0.056 -0.414 8.214 1.00 93.19 248 THR A CA 1
ATOM 1811 C C . THR A 1 248 ? -0.485 -1.039 6.897 1.00 93.19 248 THR A C 1
ATOM 1813 O O . THR A 1 248 ? -1.676 -1.251 6.669 1.00 93.19 248 THR A O 1
ATOM 1816 N N . TRP A 1 249 ? 0.481 -1.332 6.031 1.00 93.38 249 TRP A N 1
ATOM 1817 C CA . TRP A 1 249 ? 0.243 -2.077 4.802 1.00 93.38 249 TRP A CA 1
ATOM 1818 C C . TRP A 1 249 ? 0.589 -3.544 5.039 1.00 93.38 249 TRP A C 1
ATOM 1820 O O . TRP A 1 249 ? 1.682 -3.875 5.499 1.00 93.38 249 TRP A O 1
ATOM 1830 N N . THR A 1 250 ? -0.358 -4.430 4.735 1.00 84.19 250 THR A N 1
ATOM 1831 C CA . THR A 1 250 ? -0.155 -5.877 4.776 1.00 84.19 250 THR A CA 1
ATOM 1832 C C . THR A 1 250 ? -0.405 -6.491 3.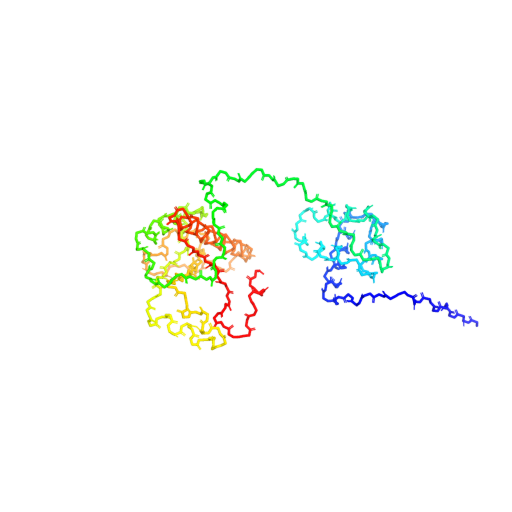402 1.00 84.19 250 THR A C 1
ATOM 1834 O O . THR A 1 250 ? -1.356 -6.122 2.716 1.00 84.19 250 THR A O 1
ATOM 1837 N N . ALA A 1 251 ? 0.447 -7.439 3.012 1.00 73.12 251 ALA A N 1
ATOM 1838 C CA . ALA A 1 251 ? 0.294 -8.254 1.811 1.00 73.12 251 ALA A CA 1
ATOM 1839 C C . ALA A 1 251 ? 0.345 -9.740 2.200 1.00 73.12 251 ALA A C 1
ATOM 1841 O O . ALA A 1 251 ? 1.163 -10.144 3.029 1.00 73.12 251 ALA A O 1
ATOM 1842 N N . GLY A 1 252 ? -0.569 -10.547 1.652 1.00 65.31 252 GLY A N 1
ATOM 1843 C CA . GLY A 1 252 ? -0.588 -12.007 1.836 1.00 65.31 252 GLY A CA 1
ATOM 1844 C C . GLY A 1 252 ? -1.060 -12.520 3.204 1.00 65.31 252 GLY A C 1
ATOM 1845 O O . GLY A 1 252 ? -1.081 -13.722 3.421 1.00 65.31 252 GLY A O 1
ATOM 1846 N N . VAL A 1 253 ? -1.477 -11.657 4.138 1.00 62.88 253 VAL A N 1
ATOM 1847 C CA . VAL A 1 253 ? -1.795 -12.081 5.519 1.00 62.88 253 VAL A CA 1
ATOM 1848 C C . VAL A 1 253 ? -3.123 -12.829 5.679 1.00 62.88 253 VAL A C 1
ATOM 1850 O O . VAL A 1 253 ? -3.338 -13.424 6.733 1.00 62.88 253 VAL A O 1
ATOM 1853 N N . PHE A 1 254 ? -3.999 -12.802 4.673 1.00 64.12 254 PHE A N 1
ATOM 1854 C CA . PHE A 1 254 ? -5.333 -13.411 4.736 1.00 64.12 254 PHE A CA 1
ATOM 1855 C C . PHE A 1 254 ? -5.380 -14.855 4.246 1.00 64.12 254 PHE A C 1
ATOM 1857 O O . PHE A 1 254 ? -6.339 -15.542 4.557 1.00 64.12 254 PHE A O 1
ATOM 1864 N N . VAL A 1 255 ? -4.370 -15.328 3.514 1.00 61.81 255 VAL A N 1
ATOM 1865 C CA . VAL A 1 255 ? -4.337 -16.709 3.019 1.00 61.81 255 VAL A CA 1
ATOM 1866 C C . VAL A 1 255 ? -3.393 -17.515 3.899 1.00 61.81 255 VAL A C 1
ATOM 1868 O O . VAL A 1 255 ? -2.206 -17.199 3.993 1.00 61.81 255 VAL A O 1
ATOM 1871 N N . ASP A 1 256 ? -3.925 -18.534 4.568 1.00 53.16 256 ASP A N 1
ATOM 1872 C CA . ASP A 1 256 ? -3.120 -19.431 5.392 1.00 53.16 256 ASP A CA 1
ATOM 1873 C C . ASP A 1 256 ? -2.054 -20.153 4.541 1.00 53.16 256 ASP A C 1
ATOM 1875 O O . ASP A 1 256 ? -2.292 -20.516 3.388 1.00 53.16 256 ASP A O 1
ATOM 1879 N N . GLY A 1 257 ? -0.840 -20.302 5.073 1.00 48.41 257 GLY A N 1
ATOM 1880 C CA . GLY A 1 257 ? 0.295 -20.913 4.365 1.00 48.41 257 GLY A CA 1
ATOM 1881 C C . GLY A 1 257 ? 1.021 -20.042 3.320 1.00 48.41 257 GLY A C 1
ATOM 1882 O O . GLY A 1 257 ? 2.082 -20.448 2.837 1.00 48.41 257 GLY A O 1
ATOM 1883 N N . VAL A 1 258 ? 0.541 -18.832 2.997 1.00 45.59 258 VAL A N 1
ATOM 1884 C CA . VAL A 1 258 ? 1.281 -17.879 2.147 1.00 45.59 258 VAL A CA 1
ATOM 1885 C C . VAL A 1 258 ? 2.107 -16.946 3.034 1.00 45.59 258 VAL A C 1
ATOM 1887 O O . VAL A 1 258 ? 1.601 -16.027 3.673 1.00 45.59 258 VAL A O 1
ATOM 1890 N N . SER A 1 259 ? 3.418 -17.192 3.093 1.00 37.41 259 SER A N 1
ATOM 1891 C CA . SER A 1 259 ? 4.366 -16.273 3.732 1.00 37.41 259 SER A CA 1
ATOM 1892 C C . SER A 1 259 ? 4.308 -14.902 3.050 1.00 37.41 259 SER A C 1
ATOM 1894 O O . SER A 1 259 ? 4.437 -14.810 1.827 1.00 37.41 259 SER A O 1
ATOM 1896 N N . SER A 1 260 ? 4.216 -13.828 3.842 1.00 41.06 260 SER A N 1
ATOM 1897 C CA . SER A 1 260 ? 4.310 -12.434 3.375 1.00 41.06 260 SER A CA 1
ATOM 1898 C C . SER A 1 260 ? 5.635 -12.110 2.665 1.00 41.06 260 SER A C 1
ATOM 1900 O O . SER A 1 260 ? 5.795 -11.009 2.157 1.00 41.06 260 SER A O 1
ATOM 1902 N N . GLN A 1 261 ? 6.589 -13.048 2.630 1.00 32.16 261 GLN A N 1
ATOM 1903 C CA . GLN A 1 261 ? 7.877 -12.917 1.945 1.00 32.16 261 GLN A CA 1
ATOM 1904 C C . GLN A 1 261 ? 7.901 -13.492 0.518 1.00 32.16 261 GLN A C 1
ATOM 1906 O O . GLN A 1 261 ? 8.929 -13.389 -0.139 1.00 32.16 261 GLN A O 1
ATOM 1911 N N . ARG A 1 262 ? 6.819 -14.116 0.025 1.00 26.50 262 ARG A N 1
ATOM 1912 C CA . ARG A 1 262 ? 6.784 -14.745 -1.317 1.00 26.50 262 ARG A CA 1
ATOM 1913 C C . ARG A 1 262 ? 6.108 -13.915 -2.412 1.00 26.50 262 ARG A C 1
ATOM 1915 O O . ARG A 1 262 ? 5.870 -14.435 -3.494 1.00 26.50 262 ARG A O 1
ATOM 1922 N N . THR A 1 263 ? 5.781 -12.654 -2.142 1.00 29.62 263 THR A N 1
ATOM 1923 C CA . THR A 1 263 ? 5.122 -11.783 -3.130 1.00 29.62 263 THR A CA 1
ATOM 1924 C C . THR A 1 263 ? 5.899 -10.480 -3.282 1.00 29.62 263 THR A C 1
ATOM 1926 O O . THR A 1 263 ? 5.445 -9.432 -2.836 1.00 29.62 263 THR A O 1
ATOM 1929 N N . LEU A 1 264 ? 7.101 -10.581 -3.847 1.00 28.38 264 LEU A N 1
ATOM 1930 C CA . LEU A 1 264 ? 7.835 -9.495 -4.496 1.00 28.38 264 LEU A CA 1
ATOM 1931 C C . LEU A 1 264 ? 8.546 -10.084 -5.713 1.00 28.38 264 LEU A C 1
ATOM 1933 O O . LEU A 1 264 ? 9.104 -11.196 -5.560 1.00 28.38 264 LEU A O 1
#

Organism: Emiliania huxleyi (NCBI:txid2903)

Radius of gyration: 25.83 Å; chains: 1; bounding box: 71×65×57 Å

pLDDT: mean 70.33, std 20.89, range [26.5, 97.25]

InterPro domains:
  IPR000415 Nitroreductase-like [G3DSA:3.40.109.10] (102-262)
  IPR000415 Nitroreductase-like [SSF55469] (101-258)
  IPR029479 Nitroreductase [PF00881] (109-169)
  IPR052530 NAD(P)H nitroreductase [PTHR43821] (107-163)